Protein AF-A0A0G1VGK4-F1 (afdb_monomer_lite)

Secondary structure (DSSP, 8-state):
--PPPPPP------PPPP--TTB-TTBTTEEEEEEE--SSGGG-EEEEEE-TT-SS-EE-TT-EEEETTT--EEE---BBSS--TT--SS-B--EE-TT-EEEEESS--TTSS-EEEETTGGGGGTT---SSPPP--PPPGGGSPPPPTT----HHHHHHHHHSPTT-PPPSS--GGGTT-HHHHHHHHHHSSHHHHHHHHTTSTT-EEEEEEEE---SS--S-SSS-EEEEE-TTS-EEEEEE-

pLDDT: mean 90.93, std 13.52, range [37.38, 98.88]

Sequence (245 aa):
MQGLPRGYIISETILPQPLDPNISFLRGRLQIVSVRKNTRPSQEYVVLQASPKNKYDVAITGLTLKSKVTFLGEEIPKAWKLPFPANEGSGEIVTLRPGEKAYIISGHSPNGQSFQLNKCTGYFEQGMNFVPSLPLRCPRPVDDPLPLPPNTLSDACYDYLKTLGRCKVPPSSVPTKLRADGSCQAHIFSKISYNQCVTYYKNDRGFFQGEWRIYLGRNTRLWKDKREIIELLDENGRTIDRKSF

Structure (mmCIF, N/CA/C/O backbone):
data_AF-A0A0G1VGK4-F1
#
_entry.id   AF-A0A0G1VGK4-F1
#
loop_
_atom_site.group_PDB
_atom_site.id
_atom_site.type_symbol
_atom_site.label_atom_id
_atom_site.label_alt_id
_atom_site.label_comp_id
_atom_site.label_asym_id
_atom_site.label_entity_id
_atom_site.label_seq_id
_atom_site.pdbx_PDB_ins_code
_atom_site.Cartn_x
_atom_site.Cartn_y
_atom_site.Cartn_z
_atom_site.occupancy
_atom_site.B_iso_or_equiv
_atom_site.auth_seq_id
_atom_site.auth_comp_id
_atom_site.auth_asym_id
_atom_site.auth_atom_id
_atom_site.pdbx_PDB_model_num
ATOM 1 N N . MET A 1 1 ? -67.286 -39.279 28.952 1.00 43.16 1 MET A N 1
ATOM 2 C CA . MET A 1 1 ? -66.153 -39.038 28.035 1.00 43.16 1 MET A CA 1
ATOM 3 C C . MET A 1 1 ? -66.417 -37.744 27.291 1.00 43.16 1 MET A C 1
ATOM 5 O O . MET A 1 1 ? -67.319 -37.739 26.473 1.00 43.16 1 MET A O 1
ATOM 9 N N . GLN A 1 2 ? -65.698 -36.669 27.606 1.00 37.38 2 GLN A N 1
ATOM 10 C CA . GLN A 1 2 ? -65.491 -35.511 26.725 1.00 37.38 2 GLN A CA 1
ATOM 11 C C . GLN A 1 2 ? -64.382 -34.671 27.369 1.00 37.38 2 GLN A C 1
ATOM 13 O O . GLN A 1 2 ? -64.575 -34.054 28.412 1.00 37.38 2 GLN A O 1
ATOM 18 N N . GLY A 1 3 ? -63.173 -34.798 26.821 1.00 38.88 3 GLY A N 1
ATOM 19 C CA . GLY A 1 3 ? -61.986 -34.085 27.280 1.00 38.88 3 GLY A CA 1
ATOM 20 C C . GLY A 1 3 ? -61.940 -32.681 26.687 1.00 38.88 3 GLY A C 1
ATOM 21 O O . GLY A 1 3 ? -62.194 -32.500 25.499 1.00 38.88 3 GLY A O 1
ATOM 22 N N . LEU A 1 4 ? -61.614 -31.700 27.527 1.00 39.19 4 LEU A N 1
ATOM 23 C CA . LEU A 1 4 ? -61.332 -30.322 27.129 1.00 39.19 4 LEU A CA 1
ATOM 24 C C . LEU A 1 4 ? -60.082 -30.265 26.229 1.00 39.19 4 LEU A C 1
ATOM 26 O O . LEU A 1 4 ? -59.091 -30.941 26.531 1.00 39.19 4 LEU A O 1
ATOM 30 N N . PRO A 1 5 ? -60.076 -29.457 25.153 1.00 45.12 5 PRO A N 1
ATOM 31 C CA . PRO A 1 5 ? -58.902 -29.312 24.309 1.00 45.12 5 PRO A CA 1
ATOM 32 C C . PRO A 1 5 ? -57.810 -28.524 25.042 1.00 45.12 5 PRO A C 1
ATOM 34 O O . PRO A 1 5 ? -58.043 -27.446 25.589 1.00 45.12 5 PRO A O 1
ATOM 37 N N . ARG A 1 6 ? -56.598 -29.090 25.045 1.00 46.50 6 ARG A N 1
ATOM 38 C CA . ARG A 1 6 ? -55.373 -28.442 25.524 1.00 46.50 6 ARG A CA 1
ATOM 39 C C . ARG A 1 6 ? -55.118 -27.176 24.708 1.00 46.50 6 ARG A C 1
ATOM 41 O O . ARG A 1 6 ? -55.043 -27.237 23.483 1.00 46.50 6 ARG A O 1
ATOM 48 N N . GLY A 1 7 ? -54.974 -26.053 25.407 1.00 42.22 7 GLY A N 1
ATOM 49 C CA . GLY A 1 7 ? -54.582 -24.780 24.818 1.00 42.22 7 GLY A CA 1
ATOM 50 C C . GLY A 1 7 ? -53.255 -24.896 24.069 1.00 42.22 7 GLY A C 1
ATOM 51 O O . GLY A 1 7 ? -52.313 -25.536 24.535 1.00 42.22 7 GLY A O 1
ATOM 52 N N . TYR A 1 8 ? -53.205 -24.275 22.895 1.00 41.94 8 TYR A N 1
ATOM 53 C CA . TYR A 1 8 ? -51.980 -24.058 22.137 1.00 41.94 8 TYR A CA 1
ATOM 54 C C . TYR A 1 8 ? -51.134 -22.995 22.845 1.00 41.94 8 TYR A C 1
ATOM 56 O O . TYR A 1 8 ? -51.597 -21.876 23.062 1.00 41.94 8 TYR A O 1
ATOM 64 N N . ILE A 1 9 ? -49.885 -23.330 23.172 1.00 47.09 9 ILE A N 1
ATOM 65 C CA . ILE A 1 9 ? -48.870 -22.330 23.510 1.00 47.09 9 ILE A CA 1
ATOM 66 C C . ILE A 1 9 ? -48.479 -21.648 22.196 1.00 47.09 9 ILE A C 1
ATOM 68 O O . ILE A 1 9 ? -47.896 -22.270 21.308 1.00 47.09 9 ILE A O 1
ATOM 72 N N . ILE A 1 10 ? -48.856 -20.380 22.056 1.00 47.41 10 ILE A N 1
ATOM 73 C CA . ILE A 1 10 ? -48.410 -19.512 20.966 1.00 47.41 10 ILE A CA 1
ATOM 74 C C . ILE A 1 10 ? -46.933 -19.191 21.202 1.00 47.41 10 ILE A C 1
ATOM 76 O O . ILE A 1 10 ? -46.552 -18.779 22.294 1.00 47.41 10 ILE A O 1
ATOM 80 N N . SER A 1 11 ? -46.127 -19.438 20.169 1.00 48.66 11 SER A N 1
ATOM 81 C CA . SER A 1 11 ? -44.683 -19.208 20.095 1.00 48.66 11 SER A CA 1
ATOM 82 C C . SER A 1 11 ? -44.247 -17.948 20.841 1.00 48.66 11 SER A C 1
ATOM 84 O O . SER A 1 11 ? -44.709 -16.850 20.524 1.00 48.66 11 SER A O 1
ATOM 86 N N . GLU A 1 12 ? -43.288 -18.091 21.760 1.00 47.28 12 GLU A N 1
ATOM 87 C CA . GLU A 1 12 ? -42.485 -16.960 22.215 1.00 47.28 12 GLU A CA 1
ATOM 88 C C . GLU A 1 12 ? -41.864 -16.321 20.974 1.00 47.28 12 GLU A C 1
ATOM 90 O O . GLU A 1 12 ? -41.042 -16.908 20.267 1.00 47.28 12 GLU A O 1
ATOM 95 N N . THR A 1 13 ? -42.340 -15.126 20.644 1.00 45.28 13 THR A N 1
ATOM 96 C CA . THR A 1 13 ? -41.689 -14.288 19.652 1.00 45.28 13 THR A CA 1
ATOM 97 C C . THR A 1 13 ? -40.386 -13.864 20.305 1.00 45.28 13 THR A C 1
ATOM 99 O O . THR A 1 13 ? -40.401 -13.061 21.236 1.00 45.28 13 THR A O 1
ATOM 102 N N . ILE A 1 14 ? -39.265 -14.442 19.871 1.00 46.75 14 ILE A N 1
ATOM 103 C CA . ILE A 1 14 ? -37.941 -13.946 20.238 1.00 46.75 14 ILE A CA 1
ATOM 104 C C . ILE A 1 14 ? -37.877 -12.526 19.676 1.00 46.75 14 ILE A C 1
ATOM 106 O O . ILE A 1 14 ? -37.618 -12.329 18.488 1.00 46.75 14 ILE A O 1
ATOM 110 N N . LEU A 1 15 ? -38.192 -11.536 20.512 1.00 39.84 15 LEU A N 1
ATOM 111 C CA . LEU A 1 15 ? -37.959 -10.139 20.191 1.00 39.84 15 LEU A CA 1
ATOM 112 C C . LEU A 1 15 ? -36.467 -10.029 19.853 1.00 39.84 15 LEU A C 1
ATOM 114 O O . LEU A 1 15 ? -35.641 -10.462 20.667 1.00 39.84 15 LEU A O 1
ATOM 118 N N . PRO A 1 16 ? -36.091 -9.522 18.665 1.00 55.03 16 PRO A N 1
ATOM 119 C CA . PRO A 1 16 ? -34.689 -9.291 18.373 1.00 55.03 16 PRO A CA 1
ATOM 120 C C . PRO A 1 16 ? -34.136 -8.406 19.489 1.00 55.03 16 PRO A C 1
ATOM 122 O O . PRO A 1 16 ? -34.727 -7.372 19.810 1.00 55.03 16 PRO A O 1
ATOM 125 N N . GLN A 1 17 ? -33.050 -8.855 20.126 1.00 56.78 17 GLN A N 1
ATOM 126 C CA . GLN A 1 17 ? -32.384 -8.072 21.163 1.00 56.78 17 GLN A CA 1
ATOM 127 C C . GLN A 1 17 ? -32.172 -6.642 20.645 1.00 56.78 17 GLN A C 1
ATOM 129 O O . GLN A 1 17 ? -31.806 -6.487 19.472 1.00 56.78 17 GLN A O 1
ATOM 134 N N . PRO A 1 18 ? -32.395 -5.606 21.474 1.00 58.84 18 PRO A N 1
ATOM 135 C CA . PRO A 1 18 ? -32.126 -4.236 21.071 1.00 58.84 18 PRO A CA 1
ATOM 136 C C . PRO A 1 18 ? -30.699 -4.147 20.532 1.00 58.84 18 PRO A C 1
ATOM 138 O O . PRO A 1 18 ? -29.759 -4.598 21.189 1.00 58.84 18 PRO A O 1
ATOM 141 N N . LEU A 1 19 ? -30.540 -3.605 19.323 1.00 71.25 19 LEU A N 1
ATOM 142 C CA . LEU A 1 19 ? -29.224 -3.281 18.781 1.00 71.25 19 LEU A CA 1
ATOM 143 C C . LEU A 1 19 ? -28.530 -2.357 19.787 1.00 71.25 19 LEU A C 1
ATOM 145 O O . LEU A 1 19 ? -28.999 -1.244 20.015 1.00 71.25 19 LEU A O 1
ATOM 149 N N . ASP A 1 20 ? -27.451 -2.833 20.412 1.00 85.25 20 ASP A N 1
ATOM 150 C CA . ASP A 1 20 ? -26.633 -2.019 21.312 1.00 85.25 20 ASP A CA 1
ATOM 151 C C . ASP A 1 20 ? -26.177 -0.769 20.540 1.00 85.25 20 ASP A C 1
ATOM 153 O O . ASP A 1 20 ? -25.461 -0.906 19.540 1.00 85.25 20 ASP A O 1
ATOM 157 N N . PRO A 1 21 ? -26.583 0.443 20.961 1.00 87.31 21 PRO A N 1
ATOM 158 C CA . PRO A 1 21 ? -26.293 1.667 20.222 1.00 87.31 21 PRO A CA 1
ATOM 159 C C . PRO A 1 21 ? -24.792 1.964 20.144 1.00 87.31 21 PRO A C 1
ATOM 161 O O . PRO A 1 21 ? -24.371 2.734 19.284 1.00 87.31 21 PRO A O 1
ATOM 164 N N . ASN A 1 22 ? -23.976 1.333 20.995 1.00 92.00 22 ASN A N 1
ATOM 165 C CA . ASN A 1 22 ? -22.523 1.471 20.993 1.00 92.00 22 ASN A CA 1
ATOM 166 C C . ASN A 1 22 ? -21.830 0.494 20.034 1.00 92.00 22 ASN A C 1
ATOM 168 O O . ASN A 1 22 ? -20.609 0.550 19.884 1.00 92.00 22 ASN A O 1
ATOM 172 N N . ILE A 1 23 ? -22.572 -0.409 19.387 1.00 94.12 23 ILE A N 1
ATOM 173 C CA . ILE A 1 23 ? -22.035 -1.388 18.443 1.00 94.12 23 ILE A CA 1
ATOM 174 C C . ILE A 1 23 ? -22.305 -0.928 17.010 1.00 94.12 23 ILE A C 1
ATOM 176 O O . ILE A 1 23 ? -23.433 -0.643 16.614 1.00 94.12 23 ILE A O 1
ATOM 180 N N . SER A 1 24 ? -21.252 -0.900 16.198 1.00 96.69 24 SER A N 1
ATOM 181 C CA . SER A 1 24 ? -21.366 -0.577 14.780 1.00 96.69 24 SER A CA 1
ATOM 182 C C . SER A 1 24 ? -21.977 -1.733 13.981 1.00 96.69 24 SER A C 1
ATOM 184 O O . SER A 1 24 ? -21.696 -2.908 14.231 1.00 96.69 24 SER A O 1
ATOM 186 N N . PHE A 1 25 ? -22.720 -1.407 12.920 1.00 94.25 25 PHE A N 1
ATOM 187 C CA . PHE A 1 25 ? -23.218 -2.380 11.938 1.00 94.25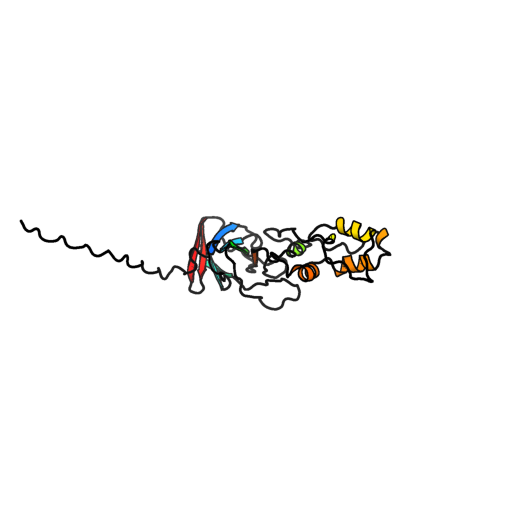 25 PHE A CA 1
ATOM 188 C C . PHE A 1 25 ? -22.092 -3.114 11.181 1.00 94.25 25 PHE A C 1
ATOM 190 O O . PHE A 1 25 ? -22.329 -4.151 10.554 1.00 94.25 25 PHE A O 1
ATOM 197 N N . LEU A 1 26 ? -20.866 -2.576 11.222 1.00 96.81 26 LEU A N 1
ATOM 198 C CA . LEU A 1 26 ? -19.670 -3.195 10.650 1.00 96.81 26 LEU A CA 1
ATOM 199 C C . LEU A 1 26 ? -19.092 -4.311 11.529 1.00 96.81 26 LEU A C 1
ATOM 201 O O . LEU A 1 26 ? -18.196 -5.035 11.081 1.00 96.81 26 LEU A O 1
ATOM 205 N N . ARG A 1 27 ? -19.595 -4.500 12.755 1.00 96.88 27 ARG A N 1
ATOM 206 C CA . ARG A 1 27 ? -19.140 -5.579 13.632 1.00 96.88 27 ARG A CA 1
ATOM 207 C C . ARG A 1 27 ? -19.299 -6.939 12.952 1.00 96.88 27 ARG A C 1
ATOM 209 O O . ARG A 1 27 ? -20.339 -7.264 12.385 1.00 96.88 27 ARG A O 1
ATOM 216 N N . GLY A 1 28 ? -18.229 -7.734 12.978 1.00 95.81 28 GLY A N 1
ATOM 217 C CA . GLY A 1 28 ? -18.160 -9.035 12.300 1.00 95.81 28 GLY A CA 1
ATOM 218 C C . GLY A 1 28 ? -17.949 -8.968 10.780 1.00 95.81 28 GLY A C 1
ATOM 219 O O . GLY A 1 28 ? -17.644 -9.995 10.174 1.00 95.81 28 GLY A O 1
ATOM 220 N N . ARG A 1 29 ? -18.051 -7.780 10.166 1.00 98.00 29 ARG A N 1
ATOM 221 C CA . ARG A 1 29 ? -17.736 -7.538 8.746 1.00 98.00 29 ARG A CA 1
ATOM 222 C C . ARG A 1 29 ? -16.313 -7.036 8.543 1.00 98.00 29 ARG A C 1
ATOM 224 O O . ARG A 1 29 ? -15.735 -7.282 7.488 1.00 98.00 29 ARG A O 1
ATOM 231 N N . LEU A 1 30 ? -15.753 -6.362 9.540 1.00 98.56 30 LEU A N 1
ATOM 232 C CA . LEU A 1 30 ? -14.389 -5.846 9.558 1.00 98.56 30 LEU A CA 1
ATOM 233 C C . LEU A 1 30 ? -13.765 -6.148 10.920 1.00 98.56 30 LEU A C 1
ATOM 235 O O . LEU A 1 30 ? -14.444 -6.039 11.940 1.00 98.56 30 LEU A O 1
ATOM 239 N N . GLN A 1 31 ? -12.506 -6.580 10.931 1.00 98.38 31 GLN A N 1
ATOM 240 C CA . GLN A 1 31 ? -11.838 -7.054 12.145 1.00 98.38 31 GLN A CA 1
ATOM 241 C C . GLN A 1 31 ? -10.372 -6.636 12.192 1.00 98.38 31 GLN A C 1
ATOM 243 O O . GLN A 1 31 ? -9.708 -6.554 11.155 1.00 98.38 31 GLN A O 1
ATOM 248 N N . ILE A 1 32 ? -9.852 -6.457 13.406 1.00 98.69 32 ILE A N 1
ATOM 249 C CA . ILE A 1 32 ? -8.422 -6.352 13.687 1.00 98.69 32 ILE A CA 1
ATOM 250 C C . ILE A 1 32 ? -7.847 -7.770 13.784 1.00 98.69 32 ILE A C 1
ATOM 252 O O . ILE A 1 32 ? -7.998 -8.467 14.791 1.00 98.69 32 ILE A O 1
ATOM 256 N N . VAL A 1 33 ? -7.139 -8.202 12.741 1.00 98.31 33 VAL A N 1
ATOM 257 C CA . VAL A 1 33 ? -6.607 -9.574 12.667 1.00 98.31 33 VAL A CA 1
ATOM 258 C C . VAL A 1 33 ? -5.183 -9.700 13.194 1.00 98.31 33 VAL A C 1
ATOM 260 O O . VAL A 1 33 ? -4.785 -10.774 13.639 1.00 98.31 33 VAL A O 1
ATOM 263 N N . SER A 1 34 ? -4.408 -8.615 13.184 1.00 97.81 34 SER A N 1
ATOM 264 C CA . SER A 1 34 ? -3.038 -8.608 13.701 1.00 97.81 34 SER A CA 1
ATOM 265 C C . SER A 1 34 ? -2.630 -7.223 14.184 1.00 97.81 34 SER A C 1
ATOM 267 O O . SER A 1 34 ? -3.081 -6.213 13.650 1.00 97.81 34 SER A O 1
ATOM 269 N N . VAL A 1 35 ? -1.728 -7.186 15.164 1.00 97.88 35 VAL A N 1
ATOM 270 C CA . VAL A 1 35 ? -1.098 -5.961 15.662 1.00 97.88 35 VAL A CA 1
ATOM 271 C C . VAL A 1 35 ? 0.405 -6.194 15.734 1.00 97.88 35 VAL A C 1
ATOM 273 O O . VAL A 1 35 ? 0.864 -7.126 16.395 1.00 97.88 35 VAL A O 1
ATOM 276 N N . ARG A 1 36 ? 1.182 -5.335 15.072 1.00 97.31 36 ARG A N 1
ATOM 277 C CA . ARG A 1 36 ? 2.634 -5.266 15.223 1.00 97.31 36 ARG A CA 1
ATOM 278 C C . ARG A 1 36 ? 2.995 -4.002 15.979 1.00 97.31 36 ARG A C 1
ATOM 280 O O . ARG A 1 36 ? 2.710 -2.895 15.538 1.00 97.31 36 ARG A O 1
ATOM 287 N N . LYS A 1 37 ? 3.688 -4.194 17.094 1.00 94.69 37 LYS A N 1
ATOM 288 C CA . LYS A 1 37 ? 4.156 -3.126 17.976 1.00 94.69 37 LYS A CA 1
ATOM 289 C C . LYS A 1 37 ? 5.593 -2.782 17.628 1.00 94.69 37 LYS A C 1
ATOM 291 O O . LYS A 1 37 ? 6.395 -3.681 17.349 1.00 94.69 37 LYS A O 1
ATOM 296 N N . ASN A 1 38 ? 5.925 -1.500 17.653 1.00 96.31 38 ASN A N 1
ATOM 297 C CA . ASN A 1 38 ? 7.298 -1.051 17.505 1.00 96.31 38 ASN A CA 1
ATOM 298 C C . ASN A 1 38 ? 7.475 0.345 18.102 1.00 96.31 38 ASN A C 1
ATOM 300 O O . ASN A 1 38 ? 6.547 1.146 18.114 1.00 96.31 38 ASN A O 1
ATOM 304 N N . THR A 1 39 ? 8.687 0.654 18.554 1.00 94.75 39 THR A N 1
ATOM 305 C CA . THR A 1 39 ? 9.031 2.014 18.984 1.00 94.75 39 THR A CA 1
ATOM 306 C C . THR A 1 39 ? 9.124 2.976 17.801 1.00 94.75 39 THR A C 1
ATOM 308 O O . THR A 1 39 ? 8.868 4.165 17.968 1.00 94.75 39 THR A O 1
ATOM 311 N N . ARG A 1 40 ? 9.447 2.473 16.600 1.00 96.75 40 ARG A N 1
ATOM 312 C CA . ARG A 1 40 ? 9.429 3.243 15.352 1.00 96.75 40 ARG A CA 1
ATOM 313 C C . ARG A 1 40 ? 8.019 3.234 14.747 1.00 96.75 40 ARG A C 1
ATOM 315 O O . ARG A 1 40 ? 7.562 2.157 14.358 1.00 96.75 40 ARG A O 1
ATOM 322 N N . PRO A 1 41 ? 7.358 4.394 14.572 1.00 96.69 41 PRO A N 1
ATOM 323 C CA . PRO A 1 41 ? 5.988 4.460 14.049 1.00 96.69 41 PRO A CA 1
ATOM 324 C C . PRO A 1 41 ? 5.839 3.834 12.659 1.00 96.69 41 PRO A C 1
ATOM 326 O O . PRO A 1 41 ? 4.844 3.180 12.374 1.00 96.69 41 PRO A O 1
ATOM 329 N N . SER A 1 42 ? 6.851 3.960 11.796 1.00 96.44 42 SER A N 1
ATOM 330 C CA . SER A 1 42 ? 6.859 3.352 10.456 1.00 96.44 42 SER A CA 1
ATOM 331 C C . SER A 1 42 ? 6.958 1.820 10.462 1.00 96.44 42 SER A C 1
ATOM 333 O O . SER A 1 42 ? 6.848 1.195 9.412 1.00 96.44 42 SER A O 1
ATOM 335 N N . GLN A 1 43 ? 7.171 1.199 11.626 1.00 97.56 43 GLN A N 1
ATOM 336 C CA . GLN A 1 43 ? 7.219 -0.257 11.808 1.00 97.56 43 GLN A CA 1
ATOM 337 C C . GLN A 1 43 ? 6.109 -0.787 12.723 1.00 97.56 43 GLN A C 1
ATOM 339 O O . GLN A 1 43 ? 6.016 -1.999 12.938 1.00 97.56 43 GLN A O 1
ATOM 344 N N . GLU A 1 44 ? 5.293 0.110 13.271 1.00 97.81 44 GLU A N 1
ATOM 345 C CA . GLU A 1 44 ? 4.100 -0.199 14.042 1.00 97.81 44 GLU A CA 1
ATOM 346 C C . GLU A 1 44 ? 2.895 -0.197 13.104 1.00 97.81 44 GLU A C 1
ATOM 348 O O . GLU A 1 44 ? 2.702 0.745 12.334 1.00 97.81 44 GLU A O 1
ATOM 353 N N . TYR A 1 45 ? 2.087 -1.254 13.150 1.00 98.31 45 TYR A N 1
ATOM 354 C CA . TYR A 1 45 ? 0.885 -1.319 12.333 1.00 98.31 45 TYR A CA 1
ATOM 355 C C . TYR A 1 45 ? -0.186 -2.233 12.915 1.00 98.31 45 TYR A C 1
ATOM 357 O O . TYR A 1 45 ? 0.090 -3.181 13.656 1.00 98.31 45 TYR A O 1
ATOM 365 N N . VAL A 1 46 ? -1.419 -1.985 12.495 1.00 98.50 46 VAL A N 1
ATOM 366 C CA . VAL A 1 46 ? -2.568 -2.869 12.686 1.00 98.50 46 VAL A CA 1
ATOM 367 C C . VAL A 1 46 ? -2.978 -3.419 11.326 1.00 98.50 46 VAL A C 1
ATOM 369 O O . VAL A 1 46 ? -2.939 -2.706 10.327 1.00 98.50 46 VAL A O 1
ATOM 372 N N . VAL A 1 47 ? -3.358 -4.692 11.270 1.00 98.81 47 VAL A N 1
ATOM 373 C CA . VAL A 1 47 ? -3.927 -5.292 10.062 1.00 98.81 47 VAL A CA 1
ATOM 374 C C . VAL A 1 47 ? -5.427 -5.403 10.244 1.00 98.81 47 VAL A C 1
ATOM 376 O O . VAL A 1 47 ? -5.896 -6.133 11.121 1.00 98.81 47 VAL A O 1
ATOM 379 N N . LEU A 1 48 ? -6.162 -4.692 9.398 1.00 98.88 48 LEU A N 1
ATOM 380 C CA . LEU A 1 48 ? -7.599 -4.845 9.248 1.00 98.88 48 LEU A CA 1
ATOM 381 C C . LEU A 1 48 ? -7.889 -5.859 8.150 1.00 98.88 48 LEU A C 1
ATOM 383 O O . LEU A 1 48 ? -7.183 -5.904 7.141 1.00 98.88 48 LEU A O 1
ATOM 387 N N . GLN A 1 49 ? -8.935 -6.657 8.330 1.00 98.81 49 GLN A N 1
ATOM 388 C CA . GLN A 1 49 ? -9.412 -7.576 7.305 1.00 98.81 49 GLN A CA 1
ATOM 389 C C . GLN A 1 49 ? -10.930 -7.513 7.190 1.00 98.81 49 GLN A C 1
ATOM 391 O O . GLN A 1 49 ? -11.644 -7.621 8.190 1.00 98.81 49 GLN A O 1
ATOM 396 N N . ALA A 1 50 ? -11.416 -7.376 5.958 1.00 98.75 50 ALA A N 1
ATOM 397 C CA . ALA A 1 50 ? -12.824 -7.573 5.659 1.00 98.75 50 ALA A CA 1
ATOM 398 C C . ALA A 1 50 ? -13.149 -9.070 5.709 1.00 98.75 50 ALA A C 1
ATOM 400 O O . ALA A 1 50 ? -12.447 -9.894 5.118 1.00 98.75 50 ALA A O 1
ATOM 401 N N . SER A 1 51 ? -14.228 -9.431 6.399 1.00 98.38 51 SER A N 1
ATOM 402 C CA . SER A 1 51 ? -14.673 -10.819 6.502 1.00 98.38 51 SER A CA 1
ATOM 403 C C . SER A 1 51 ? -14.868 -11.424 5.105 1.00 98.38 51 SER A C 1
ATOM 405 O O . SER A 1 51 ? -15.579 -10.840 4.283 1.00 98.38 51 SER A O 1
ATOM 407 N N . PRO A 1 52 ? -14.311 -12.616 4.819 1.00 97.75 52 PRO A N 1
ATOM 408 C CA . PRO A 1 52 ? -14.566 -13.319 3.560 1.00 97.75 52 PRO A CA 1
ATOM 409 C C . PRO A 1 52 ? -16.049 -13.648 3.335 1.00 97.75 52 PRO A C 1
ATOM 411 O O . PRO A 1 52 ? -16.452 -13.928 2.214 1.00 97.75 52 PRO A O 1
ATOM 414 N N . LYS A 1 53 ? -16.865 -13.623 4.400 1.00 97.88 53 LYS A N 1
ATOM 415 C CA . LYS A 1 53 ? -18.315 -13.859 4.344 1.00 97.88 53 LYS A CA 1
ATOM 416 C C . LYS A 1 53 ? -19.113 -12.611 3.952 1.00 97.88 53 LYS A C 1
ATOM 418 O O . LYS A 1 53 ? -20.338 -12.686 3.844 1.00 97.88 53 LYS A O 1
ATOM 423 N N . ASN A 1 54 ? -18.458 -11.461 3.795 1.00 97.94 54 ASN A N 1
ATOM 424 C CA . ASN A 1 54 ? -19.129 -10.247 3.355 1.00 97.94 54 ASN A CA 1
ATOM 425 C C . ASN A 1 54 ? -19.704 -10.441 1.948 1.00 97.94 54 ASN A C 1
ATOM 427 O O . ASN A 1 54 ? -19.066 -11.024 1.077 1.00 97.94 54 ASN A O 1
ATOM 431 N N . LYS A 1 55 ? -20.915 -9.922 1.725 1.00 96.94 55 LYS A N 1
ATOM 432 C CA . LYS A 1 55 ? -21.544 -9.893 0.393 1.00 96.94 55 LYS A CA 1
ATOM 433 C C . LYS A 1 55 ? -21.130 -8.673 -0.427 1.00 96.94 55 LYS A C 1
ATOM 435 O O . LYS A 1 55 ? -21.227 -8.699 -1.646 1.00 96.94 55 LYS A O 1
ATOM 440 N N . TYR A 1 56 ? -20.703 -7.621 0.262 1.00 96.31 56 TYR A N 1
ATOM 441 C CA . TYR A 1 56 ? -20.345 -6.338 -0.314 1.00 96.31 56 TYR A CA 1
ATOM 442 C C . TYR A 1 56 ? -19.044 -5.848 0.295 1.00 96.31 56 TYR A C 1
ATOM 444 O O . TYR A 1 56 ? -18.657 -6.243 1.400 1.00 96.31 56 TYR A O 1
ATOM 452 N N . ASP A 1 57 ? -18.414 -4.960 -0.445 1.00 97.81 57 ASP A N 1
ATOM 453 C CA . ASP A 1 57 ? -17.215 -4.263 -0.046 1.00 97.81 57 ASP A CA 1
ATOM 454 C C . ASP A 1 57 ? -17.444 -3.401 1.213 1.00 97.81 57 ASP A C 1
ATOM 456 O O . ASP A 1 57 ? -18.550 -2.920 1.473 1.00 97.81 57 ASP A O 1
ATOM 460 N N . VAL A 1 58 ? -16.389 -3.209 2.009 1.00 98.25 58 VAL A N 1
ATOM 461 C CA . VAL A 1 58 ? -16.416 -2.412 3.244 1.00 98.25 58 VAL A CA 1
ATOM 462 C C . VAL A 1 58 ? -15.499 -1.206 3.096 1.00 98.25 58 VAL A C 1
ATOM 464 O O . VAL A 1 58 ? -14.284 -1.364 2.975 1.00 98.25 58 VAL A O 1
ATOM 467 N N . ALA A 1 59 ? -16.073 -0.005 3.124 1.00 98.31 59 ALA A N 1
ATOM 468 C CA . ALA A 1 59 ? -15.302 1.230 3.204 1.00 98.31 59 ALA A CA 1
ATOM 469 C C . ALA A 1 59 ? -14.634 1.347 4.582 1.00 98.31 59 ALA A C 1
ATOM 471 O O . ALA A 1 59 ? -15.255 1.040 5.601 1.00 98.31 59 ALA A O 1
ATOM 472 N N . ILE A 1 60 ? -13.368 1.767 4.600 1.00 98.69 60 ILE A N 1
ATOM 473 C CA . ILE A 1 60 ? -12.590 1.918 5.838 1.00 98.69 60 ILE A CA 1
ATOM 474 C C . ILE A 1 60 ? -12.032 3.324 6.058 1.00 98.69 60 ILE A C 1
ATOM 476 O O . ILE A 1 60 ? -11.581 3.613 7.160 1.00 98.69 60 ILE A O 1
ATOM 480 N N . THR A 1 61 ? -12.038 4.192 5.044 1.00 98.62 61 THR A N 1
ATOM 481 C CA . THR A 1 61 ? -11.685 5.609 5.227 1.00 98.62 61 THR A CA 1
ATOM 482 C C . THR A 1 61 ? -12.649 6.266 6.216 1.00 98.62 61 THR A C 1
ATOM 484 O O . THR A 1 61 ? -13.839 5.977 6.173 1.00 98.62 61 THR A O 1
ATOM 487 N N . GLY A 1 62 ? -12.134 7.130 7.092 1.00 98.25 62 GLY A N 1
ATOM 488 C CA . GLY A 1 62 ? -12.913 7.813 8.134 1.00 98.25 62 GLY A CA 1
ATOM 489 C C . GLY A 1 62 ? -13.141 6.982 9.401 1.00 98.25 62 GLY A C 1
ATOM 490 O O . GLY A 1 62 ? -13.409 7.542 10.459 1.00 98.25 62 GLY A O 1
ATOM 491 N N . LEU A 1 63 ? -12.957 5.656 9.351 1.00 98.69 63 LEU A N 1
ATOM 492 C CA . LEU A 1 63 ? -12.956 4.839 10.568 1.00 98.69 63 LEU A CA 1
ATOM 493 C C . LEU A 1 63 ? -11.764 5.218 11.450 1.00 98.69 63 LEU A C 1
ATOM 495 O O . LEU A 1 63 ? -10.682 5.526 10.948 1.00 98.69 63 LEU A O 1
ATOM 499 N N . THR A 1 64 ? -11.932 5.140 12.767 1.00 98.69 64 THR A N 1
ATOM 500 C CA . THR A 1 64 ? -10.889 5.529 13.722 1.00 98.69 64 THR A CA 1
ATOM 501 C C . THR A 1 64 ? -10.241 4.305 14.357 1.00 98.69 64 THR A C 1
ATOM 503 O O . THR A 1 64 ? -10.933 3.422 14.866 1.00 98.69 64 THR A O 1
ATOM 506 N N . LEU A 1 65 ? -8.907 4.277 14.403 1.00 98.25 65 LEU A N 1
ATOM 507 C CA . LEU A 1 65 ? -8.161 3.399 15.305 1.00 98.25 65 LEU A CA 1
ATOM 508 C C . LEU A 1 65 ? -7.737 4.191 16.537 1.00 98.25 65 LEU A C 1
ATOM 510 O O . LEU A 1 65 ? -7.055 5.205 16.409 1.00 98.25 65 LEU A O 1
ATOM 514 N N . LYS A 1 66 ? -8.116 3.726 17.729 1.00 97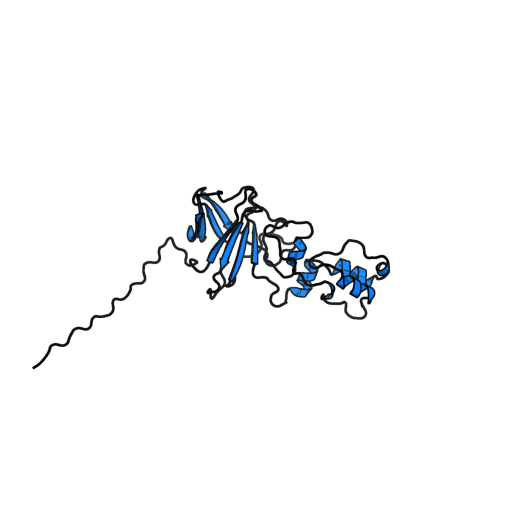.88 66 LYS A N 1
ATOM 515 C CA . LYS A 1 66 ? -7.892 4.445 18.988 1.00 97.88 66 LYS A CA 1
ATOM 516 C C . LYS A 1 66 ? -7.369 3.527 20.086 1.00 97.88 66 LYS A C 1
ATOM 518 O O . LYS A 1 66 ? -7.858 2.418 20.269 1.00 97.88 66 LYS A O 1
ATOM 523 N N . SER A 1 67 ? -6.394 4.000 20.853 1.00 97.38 67 SER A N 1
ATOM 524 C CA . SER A 1 67 ? -5.973 3.374 22.104 1.00 97.38 67 SER A CA 1
ATOM 525 C C . SER A 1 67 ? -6.940 3.777 23.211 1.00 97.38 67 SER A C 1
ATOM 527 O O . SER A 1 67 ? -7.119 4.961 23.495 1.00 97.38 67 SER A O 1
ATOM 529 N N . LYS A 1 68 ? -7.521 2.799 23.905 1.00 95.69 68 LYS A N 1
ATOM 530 C CA . LYS A 1 68 ? -8.315 3.043 25.122 1.00 95.69 68 LYS A CA 1
ATOM 531 C C . LYS A 1 68 ? -7.473 3.496 26.310 1.00 95.69 68 LYS A C 1
ATOM 533 O O . LYS A 1 68 ? -8.031 3.999 27.278 1.00 95.69 68 LYS A O 1
ATOM 538 N N . VAL A 1 69 ? -6.159 3.282 26.258 1.00 95.06 69 VAL A N 1
ATOM 539 C CA . VAL A 1 69 ? -5.249 3.520 27.384 1.00 95.06 69 VAL A CA 1
ATOM 540 C C . VAL A 1 69 ? -4.579 4.882 27.288 1.00 95.06 69 VAL A C 1
ATOM 542 O O . VAL A 1 69 ? -4.472 5.581 28.290 1.00 95.06 69 VAL A O 1
ATOM 545 N N . THR A 1 70 ? -4.103 5.256 26.100 1.00 93.25 70 THR A N 1
ATOM 546 C CA . THR A 1 70 ? -3.460 6.558 25.866 1.00 93.25 70 THR A CA 1
ATOM 547 C C . THR A 1 70 ? -4.424 7.595 25.301 1.00 93.25 70 THR A C 1
ATOM 549 O O . THR A 1 70 ? -4.081 8.771 25.259 1.00 93.25 70 THR A O 1
ATOM 552 N N . PHE A 1 71 ? -5.609 7.166 24.853 1.00 94.38 71 PHE A N 1
ATOM 553 C CA . PHE A 1 71 ? -6.599 7.974 24.133 1.00 94.38 71 PHE A CA 1
ATOM 554 C C . PHE A 1 71 ? -6.124 8.525 22.784 1.00 94.38 71 PHE A C 1
ATOM 556 O O . PHE A 1 71 ? -6.909 9.186 22.103 1.00 94.38 71 PHE A O 1
ATOM 563 N N . LEU A 1 72 ? -4.894 8.207 22.364 1.00 95.88 72 LEU A N 1
ATOM 564 C CA . LEU A 1 72 ? -4.398 8.514 21.030 1.00 95.88 72 LEU A CA 1
ATOM 565 C C . LEU A 1 72 ? -5.187 7.720 19.994 1.00 95.88 72 LEU A C 1
ATOM 567 O O . LEU A 1 72 ? -5.455 6.533 20.180 1.00 95.88 72 LEU A O 1
ATOM 571 N N . GLY A 1 73 ? -5.521 8.362 18.887 1.00 95.44 73 GLY A N 1
ATOM 572 C CA . GLY A 1 73 ? -6.148 7.710 17.755 1.00 95.44 73 GLY A CA 1
ATOM 573 C C . GLY A 1 73 ? -6.013 8.546 16.501 1.00 95.44 73 GLY A C 1
ATOM 574 O O . GLY A 1 73 ? -5.642 9.715 16.574 1.00 95.44 73 GLY A O 1
ATOM 575 N N . GLU A 1 74 ? -6.289 7.916 15.372 1.00 97.62 74 GLU A N 1
ATOM 576 C CA . GLU A 1 74 ? -6.291 8.552 14.060 1.00 97.62 74 GLU A CA 1
ATOM 577 C C . GLU A 1 74 ? -7.404 7.976 13.204 1.00 97.62 74 GLU A C 1
ATOM 579 O O . GLU A 1 74 ? -7.742 6.788 13.301 1.00 97.62 74 GLU A O 1
ATOM 584 N N . GLU A 1 75 ? -7.931 8.826 12.333 1.00 98.12 75 GLU A N 1
ATOM 585 C CA . GLU A 1 75 ? -8.808 8.406 11.254 1.00 98.12 75 GLU A CA 1
ATOM 586 C C . GLU A 1 75 ? -7.995 7.787 10.119 1.00 98.12 75 GLU A C 1
ATOM 588 O O . GLU A 1 75 ? -6.893 8.225 9.783 1.00 98.12 75 GLU A O 1
ATOM 593 N N . ILE A 1 76 ? -8.551 6.750 9.504 1.00 98.56 76 ILE A N 1
ATOM 594 C CA . ILE A 1 76 ? -7.955 6.118 8.334 1.00 98.56 76 ILE A CA 1
ATOM 595 C C . ILE A 1 76 ? -8.122 7.071 7.139 1.00 98.56 76 ILE A C 1
ATOM 597 O O . ILE A 1 76 ? -9.259 7.359 6.748 1.00 98.56 76 ILE A O 1
ATOM 601 N N . PRO A 1 77 ? -7.025 7.545 6.519 1.00 97.75 77 PRO A N 1
ATOM 602 C CA . PRO A 1 77 ? -7.105 8.500 5.424 1.00 97.75 77 PRO A CA 1
ATOM 603 C C . PRO A 1 77 ? -7.579 7.849 4.115 1.00 97.75 77 PRO A C 1
ATOM 605 O O . PRO A 1 77 ? -7.755 6.631 3.994 1.00 97.75 77 PRO A O 1
ATOM 608 N N . LYS A 1 78 ? -7.775 8.693 3.101 1.00 97.75 78 LYS A N 1
ATOM 609 C CA . LYS A 1 78 ? -7.892 8.273 1.699 1.00 97.75 78 LYS A CA 1
ATOM 610 C C . LYS A 1 78 ? -6.549 7.748 1.168 1.00 97.75 78 LYS A C 1
ATOM 612 O O . LYS A 1 78 ? -5.497 7.970 1.773 1.00 97.75 78 LYS A O 1
ATOM 617 N N . ALA A 1 79 ? -6.586 7.018 0.054 1.00 97.38 79 ALA A N 1
ATOM 618 C CA . ALA A 1 79 ? -5.388 6.443 -0.557 1.00 97.38 79 ALA A CA 1
ATOM 619 C C . ALA A 1 79 ? -5.520 6.232 -2.070 1.00 97.38 79 ALA A C 1
ATOM 621 O O . ALA A 1 79 ? -6.609 6.268 -2.642 1.00 97.38 79 ALA A O 1
ATOM 622 N N . TRP A 1 80 ? -4.393 5.966 -2.728 1.00 97.19 80 TRP A N 1
ATOM 623 C CA . TR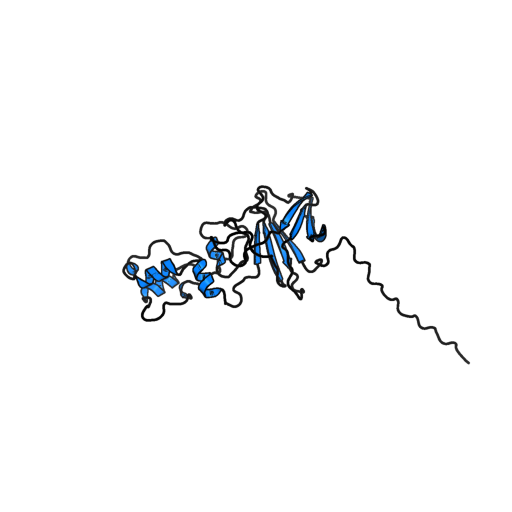P A 1 80 ? -4.322 5.792 -4.177 1.00 97.19 80 TRP A CA 1
ATOM 624 C C . TRP A 1 80 ? -4.411 4.320 -4.586 1.00 97.19 80 TRP A C 1
ATOM 626 O O . TRP A 1 80 ? -3.582 3.505 -4.184 1.00 97.19 80 TRP A O 1
ATOM 636 N N . LYS A 1 81 ? -5.353 3.963 -5.465 1.00 95.31 81 LYS A N 1
ATOM 637 C CA . LYS A 1 81 ? -5.341 2.627 -6.098 1.00 95.31 81 LYS A CA 1
ATOM 638 C C . LYS A 1 81 ? -4.087 2.425 -6.949 1.00 95.31 81 LYS A C 1
ATOM 640 O O . LYS A 1 81 ? -3.484 1.356 -6.942 1.00 95.31 81 LYS A O 1
ATOM 645 N N . LEU A 1 82 ? -3.689 3.471 -7.670 1.00 94.19 82 LEU A N 1
ATOM 646 C CA . LEU A 1 82 ? -2.484 3.507 -8.489 1.00 94.19 82 LEU A CA 1
ATOM 647 C C . LEU A 1 82 ? -1.553 4.610 -7.974 1.00 94.19 82 LEU A C 1
ATOM 649 O O . LEU A 1 82 ? -1.777 5.780 -8.280 1.00 94.19 82 LEU A O 1
ATOM 653 N N . PRO A 1 83 ? -0.530 4.269 -7.176 1.00 90.75 83 PRO A N 1
ATOM 654 C CA . PRO A 1 83 ? 0.455 5.243 -6.719 1.00 90.75 83 PRO A CA 1
ATOM 655 C C . PRO A 1 83 ? 1.367 5.661 -7.873 1.00 90.75 83 PRO A C 1
ATOM 657 O O . PRO A 1 83 ? 2.153 4.850 -8.355 1.00 90.75 83 PRO A O 1
ATOM 660 N N . PHE A 1 84 ? 1.274 6.915 -8.307 1.00 88.69 84 PHE A N 1
ATOM 661 C CA . PHE A 1 84 ? 2.224 7.543 -9.219 1.00 88.69 84 PHE A CA 1
ATOM 662 C C . PHE A 1 84 ? 2.886 8.740 -8.525 1.00 88.69 84 PHE A C 1
ATOM 664 O O . PHE A 1 84 ? 2.233 9.415 -7.723 1.00 88.69 84 PHE A O 1
ATOM 671 N N . PRO A 1 85 ? 4.153 9.062 -8.855 1.00 77.62 85 PRO A N 1
ATOM 672 C CA . PRO A 1 85 ? 4.822 10.244 -8.306 1.00 77.62 85 PRO A CA 1
ATOM 673 C C . PRO A 1 85 ? 4.062 11.555 -8.552 1.00 77.62 85 PRO A C 1
ATOM 675 O O . PRO A 1 85 ? 4.125 12.453 -7.726 1.00 77.62 85 PRO A O 1
ATOM 678 N N . ALA A 1 86 ? 3.326 11.646 -9.664 1.00 79.31 86 ALA A N 1
ATOM 679 C CA . ALA A 1 86 ? 2.557 12.827 -10.059 1.00 79.31 86 ALA A CA 1
ATOM 680 C C . ALA A 1 86 ? 1.142 12.890 -9.451 1.00 79.31 86 ALA A C 1
ATOM 682 O O . ALA A 1 86 ? 0.349 13.737 -9.848 1.00 79.31 86 ALA A O 1
ATOM 683 N N . ASN A 1 87 ? 0.783 11.979 -8.541 1.00 84.38 87 ASN A N 1
ATOM 684 C CA . ASN A 1 87 ? -0.521 12.043 -7.889 1.00 84.38 87 ASN A CA 1
ATOM 685 C C . ASN A 1 87 ? -0.598 13.279 -6.977 1.00 84.38 87 ASN A C 1
ATOM 687 O O . ASN A 1 87 ? 0.207 13.424 -6.057 1.00 84.38 87 ASN A O 1
ATOM 691 N N . GLU A 1 88 ? -1.608 14.120 -7.194 1.00 78.44 88 GLU A N 1
ATOM 692 C CA . GLU A 1 88 ? -1.901 15.299 -6.376 1.00 78.44 88 GLU A CA 1
ATOM 693 C C . GLU A 1 88 ? -3.146 15.076 -5.503 1.00 78.44 88 GLU A C 1
ATOM 695 O O . GLU A 1 88 ? -4.107 14.426 -5.914 1.00 78.44 88 GLU A O 1
ATOM 700 N N . GLY A 1 89 ? -3.159 15.633 -4.288 1.00 84.50 89 GLY A N 1
ATOM 701 C CA . GLY A 1 89 ? -4.278 15.495 -3.349 1.00 84.50 89 GLY A CA 1
ATOM 702 C C . GLY A 1 89 ? -4.229 14.218 -2.498 1.00 84.50 89 GLY A C 1
ATOM 703 O O . GLY A 1 89 ? -3.165 13.652 -2.255 1.00 84.50 89 GLY A O 1
ATOM 704 N N . SER A 1 90 ? -5.387 13.782 -1.989 1.00 82.31 90 SER A N 1
ATOM 705 C CA . SER A 1 90 ? -5.483 12.735 -0.952 1.00 82.31 90 SER A CA 1
ATOM 706 C C . SER A 1 90 ? -5.901 11.345 -1.454 1.00 82.31 90 SER A C 1
ATOM 708 O O . SER A 1 90 ? -5.934 10.401 -0.667 1.00 82.31 90 SER A O 1
ATOM 710 N N . GLY A 1 91 ? -6.185 11.188 -2.749 1.00 92.31 91 GLY A N 1
ATOM 711 C CA . GLY A 1 91 ? -6.635 9.924 -3.337 1.00 92.31 91 GLY A CA 1
ATOM 712 C C . GLY A 1 91 ? -8.127 9.639 -3.132 1.00 92.31 91 GLY A C 1
ATOM 713 O O . GLY A 1 91 ? -8.949 10.545 -2.989 1.00 92.31 91 GLY A O 1
ATOM 714 N N . GLU A 1 92 ? -8.491 8.357 -3.144 1.0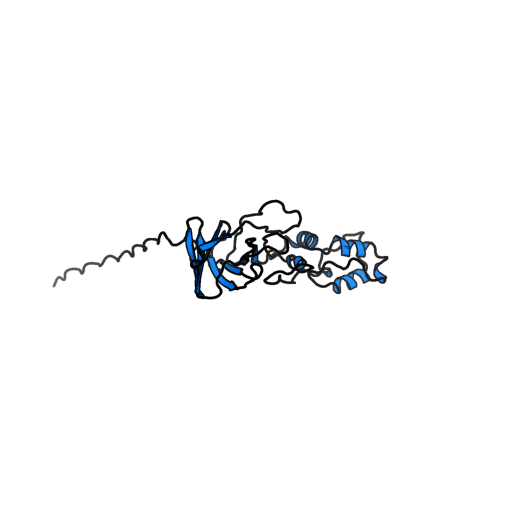0 95.25 92 GLU A N 1
ATOM 715 C CA . GLU A 1 92 ? -9.872 7.864 -3.120 1.00 95.25 92 GLU A CA 1
ATOM 716 C C . GLU A 1 92 ? -10.240 7.231 -1.768 1.00 95.25 92 GLU A C 1
ATOM 718 O O . GLU A 1 92 ? -9.382 6.940 -0.932 1.00 95.25 92 GLU A O 1
ATOM 723 N N . ILE A 1 93 ? -11.538 6.981 -1.562 1.00 97.69 93 ILE A N 1
ATOM 724 C CA . ILE A 1 93 ? -12.034 6.196 -0.424 1.00 97.69 93 ILE A CA 1
ATOM 725 C C . ILE A 1 93 ? -11.459 4.779 -0.493 1.00 97.69 93 ILE A C 1
ATOM 727 O O . ILE A 1 93 ? -11.595 4.073 -1.496 1.00 97.69 93 ILE A O 1
ATOM 731 N N . VAL A 1 94 ? -10.859 4.344 0.611 1.00 98.38 94 VAL A N 1
ATOM 732 C CA . VAL A 1 94 ? -10.310 3.002 0.761 1.00 98.38 94 VAL A CA 1
ATOM 733 C C . VAL A 1 94 ? -11.431 2.037 1.078 1.00 98.38 94 VAL A C 1
ATOM 735 O O . VAL A 1 94 ? -12.205 2.231 2.015 1.00 98.38 94 VAL A O 1
ATOM 738 N N . THR A 1 95 ? -11.495 0.978 0.286 1.00 98.25 95 THR A N 1
ATOM 739 C CA . THR A 1 95 ? -12.536 -0.034 0.367 1.00 98.25 95 THR A CA 1
ATOM 740 C C . THR A 1 95 ? -11.901 -1.417 0.280 1.00 98.25 95 THR A C 1
ATOM 742 O O . THR A 1 95 ? -11.005 -1.639 -0.538 1.00 98.25 95 THR A O 1
ATOM 745 N N . LEU A 1 96 ? -12.347 -2.331 1.142 1.00 98.69 96 LEU A N 1
ATOM 746 C CA . LEU A 1 96 ? -11.896 -3.718 1.201 1.00 98.69 96 LEU A CA 1
ATOM 747 C C . LEU A 1 96 ? -12.972 -4.650 0.652 1.00 98.69 96 LEU A C 1
ATOM 749 O O . LEU A 1 96 ? -14.079 -4.713 1.195 1.00 98.69 96 LEU A O 1
ATOM 753 N N . ARG A 1 97 ? -12.629 -5.420 -0.382 1.00 98.25 97 ARG A N 1
ATOM 754 C CA . ARG A 1 97 ? -13.470 -6.531 -0.851 1.00 98.25 97 ARG A CA 1
ATOM 755 C C . ARG A 1 97 ? -13.473 -7.677 0.166 1.00 98.25 97 ARG A C 1
ATOM 757 O O . ARG A 1 97 ? -12.571 -7.747 1.008 1.00 98.25 97 ARG A O 1
ATOM 764 N N . PRO A 1 98 ? -14.436 -8.615 0.103 1.00 98.56 98 PRO A N 1
ATOM 765 C CA . PRO A 1 98 ? -14.452 -9.772 0.995 1.00 98.56 98 PRO A CA 1
ATOM 766 C C . PRO A 1 98 ? -13.100 -10.507 1.020 1.00 98.56 98 PRO A C 1
ATOM 768 O O . PRO A 1 98 ? -12.606 -10.970 -0.005 1.00 98.56 98 PRO A O 1
ATOM 771 N N . GLY A 1 99 ? -12.490 -10.600 2.206 1.00 98.38 99 GLY A N 1
ATOM 772 C CA . GLY A 1 99 ? -11.196 -11.249 2.435 1.00 98.38 99 GLY A CA 1
ATOM 773 C C . GLY A 1 99 ? -9.958 -10.355 2.282 1.00 98.38 99 GLY A C 1
ATOM 774 O O . GLY A 1 99 ? -8.887 -10.754 2.756 1.00 98.38 99 GLY A O 1
ATOM 775 N N . GLU A 1 100 ? -10.083 -9.165 1.690 1.00 98.62 100 GLU A N 1
ATOM 776 C CA . GLU A 1 100 ? -8.977 -8.214 1.521 1.00 98.62 100 GLU A CA 1
ATOM 777 C C . GLU A 1 100 ? -8.523 -7.599 2.847 1.00 98.62 100 GLU A C 1
ATOM 779 O O . GLU A 1 100 ? -9.242 -7.600 3.854 1.00 98.62 100 GLU A O 1
ATOM 784 N N . LYS A 1 101 ? -7.295 -7.071 2.839 1.00 98.69 101 LYS A N 1
ATOM 785 C CA . LYS A 1 101 ? -6.625 -6.552 4.033 1.00 98.69 101 LYS A CA 1
ATOM 786 C C . LYS A 1 101 ? -6.133 -5.123 3.845 1.00 98.69 101 LYS A C 1
ATOM 788 O O . LYS A 1 101 ? -5.752 -4.722 2.749 1.00 98.69 101 LYS A O 1
ATOM 793 N N . ALA A 1 102 ? -6.051 -4.387 4.946 1.00 98.88 102 ALA A N 1
ATOM 794 C CA . ALA A 1 102 ? -5.329 -3.125 5.019 1.00 98.88 102 ALA A CA 1
ATOM 795 C C . ALA A 1 102 ? -4.316 -3.170 6.159 1.00 98.88 102 ALA A C 1
ATOM 797 O O . ALA A 1 102 ? -4.659 -3.485 7.297 1.00 98.88 102 ALA A O 1
ATOM 798 N N . TYR A 1 103 ? -3.072 -2.825 5.850 1.00 98.81 103 TYR A N 1
ATOM 799 C CA . TYR A 1 103 ? -2.054 -2.513 6.840 1.00 98.81 103 TYR A CA 1
ATOM 800 C C . TYR A 1 103 ? -2.166 -1.029 7.154 1.00 98.81 103 TYR A C 1
ATOM 802 O O . TYR A 1 103 ? -1.864 -0.203 6.295 1.00 98.81 103 TYR A O 1
ATOM 810 N N . ILE A 1 104 ? -2.614 -0.706 8.364 1.00 98.75 104 ILE A N 1
ATOM 811 C CA . ILE A 1 104 ? -2.673 0.661 8.872 1.00 98.75 104 ILE A CA 1
ATOM 812 C C . ILE A 1 104 ? -1.405 0.901 9.688 1.00 98.75 104 ILE A C 1
ATOM 814 O O . ILE A 1 104 ? -1.263 0.382 10.796 1.00 98.75 104 ILE A O 1
ATOM 818 N N . ILE A 1 105 ? -0.455 1.612 9.092 1.00 98.62 105 ILE A N 1
ATOM 819 C CA . ILE A 1 105 ? 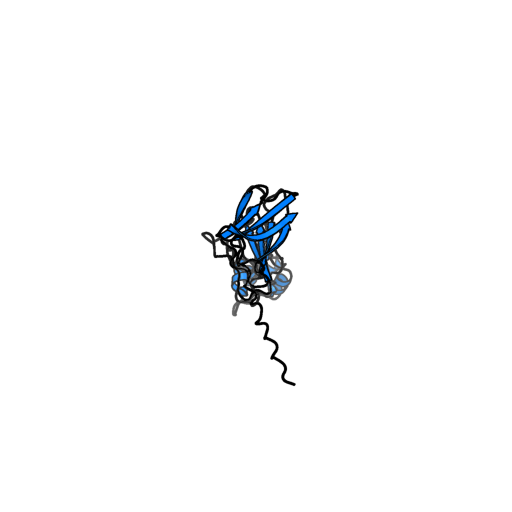0.886 1.881 9.605 1.00 98.62 105 ILE A CA 1
ATOM 820 C C . ILE A 1 105 ? 0.900 3.259 10.259 1.00 98.62 105 ILE A C 1
ATOM 822 O O . ILE A 1 105 ? 0.492 4.245 9.647 1.00 98.62 105 ILE A O 1
ATOM 826 N N . SER A 1 106 ? 1.393 3.343 11.495 1.00 98.19 106 SER A N 1
ATOM 827 C CA . SER A 1 106 ? 1.353 4.589 12.268 1.00 98.19 106 SER A CA 1
ATOM 828 C C . SER A 1 106 ? 2.198 5.698 11.631 1.00 98.19 106 SER A C 1
ATOM 830 O O . SER A 1 106 ? 1.808 6.860 11.635 1.00 98.19 106 SER A O 1
ATOM 832 N N . GLY A 1 107 ? 3.367 5.350 11.090 1.00 97.69 107 GLY A N 1
ATOM 833 C CA . GLY A 1 107 ? 4.336 6.314 10.569 1.00 97.69 107 GLY A CA 1
ATOM 834 C C . GLY A 1 107 ? 4.072 6.840 9.159 1.00 97.69 107 GLY A C 1
ATOM 835 O O . GLY A 1 107 ? 3.046 6.569 8.538 1.00 97.69 107 GLY A O 1
ATOM 836 N N . HIS A 1 108 ? 5.056 7.582 8.650 1.00 96.94 108 HIS A N 1
ATOM 837 C CA . HIS A 1 108 ? 5.096 8.085 7.274 1.00 96.94 108 HIS A CA 1
ATOM 838 C C . HIS A 1 108 ? 5.349 6.981 6.250 1.00 96.94 108 HIS A C 1
ATOM 840 O O . HIS A 1 108 ? 6.073 6.016 6.517 1.00 96.94 108 HIS A O 1
ATOM 846 N N . SER A 1 109 ? 4.785 7.168 5.058 1.00 95.69 109 SER A N 1
ATOM 847 C CA . SER A 1 109 ? 5.054 6.303 3.914 1.00 95.69 109 SER A CA 1
ATOM 848 C C . SER A 1 109 ? 6.438 6.577 3.324 1.00 95.69 109 SER A C 1
ATOM 850 O O . SER A 1 109 ? 6.757 7.746 3.095 1.00 95.69 109 SER A O 1
ATOM 852 N N . PRO A 1 110 ? 7.237 5.545 2.992 1.00 95.38 110 PRO A N 1
ATOM 853 C CA . PRO A 1 110 ? 8.518 5.729 2.310 1.00 95.38 110 PRO A CA 1
ATOM 854 C C . PRO A 1 110 ? 8.418 6.495 0.984 1.00 95.38 110 PRO A C 1
ATOM 856 O O . PRO A 1 110 ? 9.326 7.248 0.656 1.00 95.38 110 PRO A O 1
ATOM 859 N N . ASN A 1 111 ? 7.314 6.335 0.244 1.00 91.56 111 ASN A N 1
ATOM 860 C CA . ASN A 1 111 ? 7.065 7.043 -1.018 1.00 91.56 111 ASN A CA 1
ATOM 861 C C . ASN A 1 111 ? 6.103 8.237 -0.863 1.00 91.56 111 ASN A C 1
ATOM 863 O O . ASN A 1 111 ? 5.595 8.747 -1.859 1.00 91.56 111 ASN A O 1
ATOM 867 N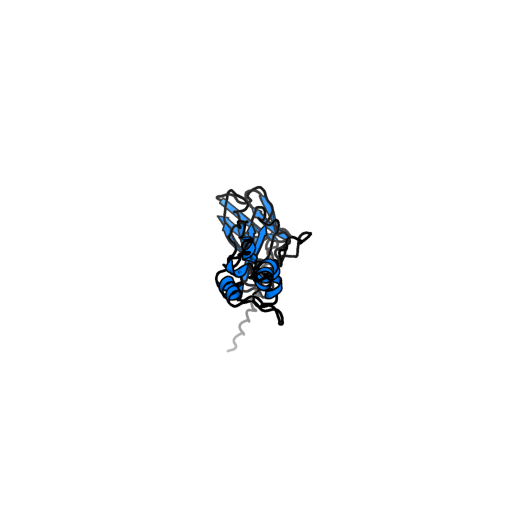 N . GLY A 1 112 ? 5.805 8.647 0.374 1.00 92.50 112 GLY A N 1
ATOM 868 C CA . GLY A 1 112 ? 4.925 9.780 0.672 1.00 92.50 112 GLY A CA 1
ATOM 869 C C . GLY A 1 112 ? 3.428 9.531 0.461 1.00 92.50 112 GLY A C 1
ATOM 870 O O . GLY A 1 112 ? 2.643 10.457 0.633 1.00 92.50 112 GLY A O 1
ATOM 871 N N . GLN A 1 113 ? 3.002 8.314 0.105 1.00 93.44 113 GLN A N 1
ATOM 872 C CA . GLN A 1 113 ? 1.602 8.024 -0.220 1.00 93.44 113 GLN A CA 1
ATOM 873 C C . GLN A 1 113 ? 1.087 6.748 0.456 1.00 93.44 113 GLN A C 1
ATOM 875 O O . GLN A 1 113 ? 1.829 5.787 0.658 1.00 93.44 113 GLN A O 1
ATOM 880 N N . SER A 1 114 ? -0.213 6.718 0.750 1.00 97.12 114 SER A N 1
ATOM 881 C CA . SER A 1 114 ? -0.968 5.487 1.020 1.00 97.12 114 SER A CA 1
ATOM 882 C C . SER A 1 114 ? -1.452 4.884 -0.297 1.00 97.12 114 SER A C 1
ATOM 884 O O . SER A 1 114 ? -1.882 5.627 -1.185 1.00 97.12 114 SER A O 1
ATOM 886 N N . PHE A 1 115 ? -1.410 3.557 -0.442 1.00 97.50 115 PHE A N 1
ATOM 887 C CA . PHE A 1 115 ? -1.704 2.916 -1.726 1.00 97.50 115 PHE A CA 1
ATOM 888 C C . PHE A 1 115 ? -2.212 1.474 -1.657 1.00 97.50 115 PHE A C 1
ATOM 890 O O . PHE A 1 115 ? -2.010 0.765 -0.672 1.00 97.50 115 PHE A O 1
ATOM 897 N N . GLN A 1 116 ? -2.841 1.019 -2.744 1.00 97.75 116 GLN A N 1
ATOM 898 C CA . GLN A 1 116 ? -3.192 -0.387 -2.955 1.00 97.75 116 GLN A CA 1
ATOM 899 C C . GLN A 1 116 ? -2.038 -1.148 -3.619 1.00 97.75 116 GLN A C 1
ATOM 901 O O . GLN A 1 116 ? -1.420 -0.663 -4.569 1.00 97.75 116 GLN A O 1
ATOM 906 N N . LEU A 1 117 ? -1.763 -2.369 -3.154 1.00 97.88 117 LEU A N 1
ATOM 907 C CA . LEU A 1 117 ? -0.825 -3.263 -3.822 1.00 97.88 117 LEU A CA 1
ATOM 908 C C . LEU A 1 117 ? -1.371 -3.734 -5.166 1.00 97.88 117 LEU A C 1
ATOM 910 O O . LEU A 1 117 ? -2.535 -4.123 -5.307 1.00 97.88 117 LEU A O 1
ATOM 914 N N . ASN A 1 118 ? -0.473 -3.776 -6.141 1.00 97.69 118 ASN A N 1
ATOM 915 C CA . ASN A 1 118 ? -0.730 -4.316 -7.462 1.00 97.69 118 ASN A CA 1
ATOM 916 C C . ASN A 1 118 ? 0.470 -5.145 -7.939 1.00 97.69 118 ASN A C 1
ATOM 918 O O . ASN A 1 118 ? 1.505 -5.204 -7.276 1.00 97.69 118 ASN A O 1
ATOM 922 N N . LYS A 1 119 ? 0.350 -5.811 -9.090 1.00 97.38 119 LYS A N 1
ATOM 923 C CA . LYS A 1 119 ? 1.429 -6.641 -9.656 1.00 97.38 119 LYS A CA 1
ATOM 924 C C . LYS A 1 119 ? 2.773 -5.907 -9.759 1.00 97.38 119 LYS A C 1
ATOM 926 O O . LYS A 1 119 ? 3.808 -6.552 -9.658 1.00 97.38 119 LYS A O 1
ATOM 931 N N . CYS A 1 120 ? 2.769 -4.588 -9.924 1.00 97.12 120 CYS A N 1
ATOM 932 C CA . CYS A 1 120 ? 3.955 -3.779 -10.175 1.00 97.12 120 CYS A CA 1
ATOM 933 C C . CYS A 1 120 ? 4.551 -3.136 -8.911 1.00 97.12 120 CYS A C 1
ATOM 935 O O . CYS A 1 120 ? 5.683 -2.663 -8.963 1.00 97.12 120 CYS A O 1
ATOM 937 N N . THR A 1 121 ? 3.856 -3.117 -7.765 1.00 96.62 121 THR A N 1
ATOM 938 C CA . THR A 1 121 ? 4.300 -2.340 -6.584 1.00 96.62 121 THR A CA 1
ATOM 939 C C . THR A 1 121 ? 5.647 -2.768 -6.013 1.00 96.62 121 THR A C 1
ATOM 941 O O . THR A 1 121 ? 6.290 -1.978 -5.331 1.00 96.62 121 THR A O 1
ATOM 944 N N . GLY A 1 122 ? 6.116 -3.981 -6.313 1.00 96.56 122 GLY A N 1
ATOM 945 C CA . GLY A 1 122 ? 7.443 -4.425 -5.887 1.00 96.56 122 GLY A CA 1
ATOM 946 C C . GLY A 1 122 ? 8.588 -3.557 -6.427 1.00 96.56 122 GLY A C 1
ATOM 947 O O . GLY A 1 122 ? 9.640 -3.522 -5.801 1.00 96.56 122 GLY A O 1
ATOM 948 N N . TYR A 1 123 ? 8.396 -2.810 -7.525 1.00 96.06 123 TYR A N 1
ATOM 949 C CA . TYR A 1 123 ? 9.392 -1.842 -8.012 1.00 96.06 123 TYR A CA 1
ATOM 950 C C . TYR A 1 123 ? 9.741 -0.760 -6.978 1.00 96.06 123 TYR A C 1
ATOM 952 O O . TYR A 1 123 ? 10.833 -0.205 -7.032 1.00 96.06 123 TYR A O 1
ATOM 960 N N . PHE A 1 124 ? 8.850 -0.461 -6.029 1.00 94.94 124 PHE A N 1
ATOM 961 C CA . PHE A 1 124 ? 9.120 0.545 -5.002 1.00 94.94 124 PHE A CA 1
ATOM 962 C C . PHE A 1 124 ? 10.177 0.107 -3.986 1.00 94.94 124 PHE A C 1
ATOM 964 O O . PHE A 1 124 ? 10.826 0.963 -3.401 1.00 94.94 124 PHE A O 1
ATOM 971 N N . GLU A 1 125 ? 10.423 -1.192 -3.810 1.00 94.50 125 GLU A N 1
ATOM 972 C CA . GLU A 1 125 ? 11.521 -1.675 -2.951 1.00 94.50 125 GLU A CA 1
ATOM 973 C C . GLU A 1 125 ? 12.908 -1.315 -3.513 1.00 94.50 125 GLU A C 1
ATOM 975 O O . GLU A 1 125 ? 13.929 -1.456 -2.840 1.00 94.50 125 GLU A O 1
ATOM 980 N N . GLN A 1 126 ? 12.981 -0.819 -4.752 1.00 90.75 126 GLN A N 1
ATOM 981 C CA . GLN A 1 126 ? 14.217 -0.284 -5.296 1.00 90.75 126 GLN A CA 1
ATOM 982 C C . GLN A 1 126 ? 14.475 1.126 -4.758 1.00 90.75 126 GLN A C 1
ATOM 984 O O . GLN A 1 126 ? 14.004 2.122 -5.299 1.00 90.75 126 GLN A O 1
ATOM 989 N N . GLY A 1 127 ? 15.273 1.196 -3.694 1.00 86.88 127 GLY A N 1
ATOM 990 C CA . GLY A 1 127 ? 15.716 2.456 -3.091 1.00 86.88 127 GLY A CA 1
ATOM 991 C C . GLY A 1 127 ? 14.838 2.954 -1.943 1.00 86.88 127 GLY A C 1
ATOM 992 O O . GLY A 1 127 ? 15.177 3.957 -1.321 1.00 86.88 127 GLY A O 1
ATOM 993 N N . MET A 1 128 ? 13.756 2.246 -1.612 1.00 92.69 128 MET A N 1
ATOM 994 C CA . MET A 1 128 ? 12.927 2.512 -0.436 1.00 92.69 128 MET A CA 1
ATOM 995 C C . MET A 1 128 ? 12.709 1.222 0.350 1.00 92.69 128 MET A C 1
ATOM 997 O O . MET A 1 128 ? 12.681 0.142 -0.226 1.00 92.69 128 MET A O 1
ATOM 1001 N N . ASN A 1 129 ? 12.530 1.341 1.666 1.00 93.62 129 ASN A N 1
ATOM 1002 C CA . ASN A 1 129 ? 12.278 0.201 2.543 1.00 93.62 129 ASN A CA 1
ATOM 1003 C C . ASN A 1 129 ? 10.860 0.286 3.100 1.00 93.62 129 ASN A C 1
ATOM 1005 O O . ASN A 1 129 ? 10.555 1.199 3.873 1.00 93.62 129 ASN A O 1
ATOM 1009 N N . PHE A 1 130 ? 10.010 -0.679 2.757 1.00 96.88 130 PHE A N 1
ATOM 1010 C CA . PHE A 1 130 ? 8.656 -0.756 3.297 1.00 96.88 130 PHE A CA 1
ATOM 1011 C C . PHE A 1 130 ? 8.593 -1.729 4.470 1.00 96.88 130 PHE A C 1
ATOM 1013 O O . PHE A 1 130 ? 9.291 -2.742 4.526 1.00 96.88 130 PHE A O 1
ATOM 1020 N N . VAL A 1 131 ? 7.722 -1.426 5.434 1.00 96.69 131 VAL A N 1
ATOM 1021 C CA . VAL A 1 131 ? 7.414 -2.334 6.539 1.00 96.69 131 VAL A CA 1
ATOM 1022 C C . VAL A 1 131 ? 5.898 -2.531 6.625 1.00 96.69 131 VAL A C 1
ATOM 1024 O O . VAL A 1 131 ? 5.180 -1.563 6.861 1.00 96.69 131 VAL A O 1
ATOM 1027 N N . PRO A 1 132 ? 5.396 -3.773 6.471 1.00 97.00 132 PRO A N 1
ATOM 1028 C CA . PRO A 1 132 ? 6.112 -4.962 5.977 1.00 97.00 132 PRO A CA 1
ATOM 1029 C C . PRO A 1 132 ? 6.744 -4.756 4.595 1.00 97.00 132 PRO A C 1
ATOM 1031 O O . PRO A 1 132 ? 6.302 -3.873 3.862 1.00 97.00 132 PRO A O 1
ATOM 1034 N N . SER A 1 133 ? 7.709 -5.591 4.215 1.00 97.44 133 SER A N 1
ATOM 1035 C CA . SER A 1 133 ? 8.251 -5.543 2.854 1.00 97.44 133 SER A CA 1
ATOM 1036 C C . SER A 1 133 ? 7.153 -5.789 1.816 1.00 97.44 133 SER A C 1
ATOM 1038 O O . SER A 1 133 ? 6.162 -6.494 2.069 1.00 97.44 133 SER A O 1
ATOM 1040 N N . LEU A 1 134 ? 7.299 -5.162 0.655 1.00 96.88 134 LEU A N 1
ATOM 1041 C CA . LEU A 1 134 ? 6.423 -5.366 -0.485 1.00 96.88 134 LEU A CA 1
ATOM 1042 C C . LEU A 1 134 ? 6.777 -6.684 -1.189 1.00 96.88 134 LEU A C 1
ATOM 1044 O O . LEU A 1 134 ? 7.947 -7.071 -1.263 1.00 96.88 134 LEU A O 1
ATOM 1048 N N . PRO A 1 135 ? 5.787 -7.387 -1.760 1.00 95.94 135 PRO A N 1
ATOM 1049 C CA . PRO A 1 135 ? 6.059 -8.589 -2.532 1.00 95.94 135 PRO A CA 1
ATOM 1050 C C . PRO A 1 135 ? 6.838 -8.279 -3.819 1.00 95.94 135 PRO A C 1
ATOM 1052 O O . PRO A 1 135 ? 6.360 -7.554 -4.691 1.00 95.94 135 PRO A O 1
ATOM 1055 N N . LEU A 1 136 ? 7.992 -8.924 -4.003 1.00 95.25 136 LEU A N 1
ATOM 1056 C CA . LEU A 1 136 ? 8.819 -8.807 -5.212 1.00 95.25 136 LEU A CA 1
ATOM 1057 C C . LEU A 1 136 ? 8.334 -9.742 -6.337 1.00 95.25 136 LEU A C 1
ATOM 1059 O O . LEU A 1 136 ? 9.067 -10.598 -6.829 1.00 95.25 136 LEU A O 1
ATOM 1063 N N . ARG A 1 137 ? 7.054 -9.617 -6.713 1.00 94.12 137 ARG A N 1
ATOM 1064 C CA . ARG A 1 137 ? 6.352 -10.528 -7.645 1.00 94.12 137 ARG A CA 1
ATOM 1065 C C . ARG A 1 137 ? 5.944 -9.872 -8.971 1.00 94.12 137 ARG A C 1
ATOM 1067 O O . ARG A 1 137 ? 4.956 -10.282 -9.575 1.00 94.12 137 ARG A O 1
ATOM 1074 N N . CYS A 1 138 ? 6.693 -8.871 -9.425 1.00 96.12 138 CYS A N 1
ATOM 1075 C CA . CYS A 1 138 ? 6.421 -8.192 -10.691 1.00 96.12 138 CYS A CA 1
ATOM 1076 C C . CYS A 1 138 ? 6.537 -9.154 -11.880 1.00 96.12 138 CYS A C 1
ATOM 1078 O O . CYS A 1 138 ? 7.295 -10.134 -11.795 1.00 96.12 138 CYS A O 1
ATOM 1080 N N . PRO A 1 139 ? 5.823 -8.888 -12.987 1.00 96.06 139 PRO A N 1
ATOM 1081 C CA . PRO A 1 139 ? 6.071 -9.544 -14.268 1.00 96.06 139 PRO A CA 1
ATOM 1082 C C . PRO A 1 139 ? 7.560 -9.510 -14.635 1.00 96.06 139 PRO A C 1
ATOM 1084 O O . PRO A 1 139 ? 8.304 -8.637 -14.172 1.00 96.06 139 PRO A O 1
ATOM 1087 N N . ARG A 1 140 ? 8.033 -10.517 -15.379 1.00 94.38 140 ARG A N 1
ATOM 1088 C CA . ARG A 1 140 ? 9.430 -10.502 -15.831 1.00 94.38 140 ARG A CA 1
ATOM 1089 C C . ARG A 1 140 ? 9.530 -9.554 -17.019 1.00 94.38 140 ARG A C 1
ATOM 1091 O O . ARG A 1 140 ? 8.657 -9.633 -17.874 1.00 94.38 140 ARG A O 1
ATOM 1098 N N . PRO A 1 141 ? 10.623 -8.791 -17.149 1.00 92.50 141 PRO A N 1
ATOM 1099 C CA . PRO A 1 141 ? 10.809 -7.922 -18.308 1.00 92.50 141 PRO A CA 1
ATOM 1100 C C . PRO A 1 141 ? 10.737 -8.646 -19.658 1.00 92.50 141 PRO A C 1
ATOM 1102 O O . PRO A 1 141 ? 10.256 -8.093 -20.633 1.00 92.50 141 PRO A O 1
ATOM 1105 N N . VAL A 1 142 ? 11.181 -9.906 -19.724 1.00 92.38 142 VAL A N 1
ATOM 1106 C CA . VAL A 1 142 ? 11.092 -10.713 -20.956 1.00 92.38 142 VAL A CA 1
ATOM 1107 C C . VAL A 1 142 ? 9.654 -11.085 -21.351 1.00 92.38 142 VAL A C 1
ATOM 1109 O O . VAL A 1 142 ? 9.421 -11.435 -22.501 1.00 92.38 142 VAL A O 1
ATOM 1112 N N . ASP A 1 143 ? 8.703 -11.026 -20.414 1.00 92.69 143 ASP A N 1
ATOM 1113 C CA . ASP A 1 143 ? 7.286 -11.311 -20.673 1.00 92.69 143 ASP A CA 1
ATOM 1114 C C . ASP A 1 143 ? 6.505 -10.039 -21.072 1.00 92.69 143 ASP A C 1
ATOM 1116 O O . ASP A 1 143 ? 5.313 -10.125 -21.370 1.00 92.69 143 ASP A O 1
ATOM 1120 N N . ASP A 1 144 ? 7.150 -8.865 -21.056 1.00 91.12 144 ASP A N 1
ATOM 1121 C CA . ASP A 1 144 ? 6.506 -7.596 -21.388 1.00 91.12 144 ASP A CA 1
ATOM 1122 C C . ASP A 1 144 ? 6.173 -7.501 -22.888 1.00 91.12 144 ASP A C 1
ATOM 1124 O O . ASP A 1 144 ? 6.846 -8.113 -23.724 1.00 91.12 144 ASP A O 1
ATOM 1128 N N . PRO A 1 145 ? 5.151 -6.705 -23.265 1.00 89.19 145 PRO A N 1
ATOM 1129 C CA . PRO A 1 145 ? 4.816 -6.475 -24.662 1.00 89.19 145 PRO A CA 1
ATOM 1130 C C . PRO A 1 145 ? 6.023 -6.017 -25.488 1.00 89.19 145 PRO A C 1
ATOM 1132 O O . PRO A 1 145 ? 6.692 -5.024 -25.183 1.00 89.19 145 PRO A O 1
ATOM 1135 N N . LEU A 1 146 ? 6.273 -6.751 -26.568 1.00 86.75 146 LEU A N 1
ATOM 1136 C CA . LEU A 1 146 ? 7.398 -6.531 -27.464 1.00 86.75 146 LEU A CA 1
ATOM 1137 C C . LEU A 1 146 ? 7.089 -5.417 -28.471 1.00 86.75 146 LEU A C 1
ATOM 1139 O O . LEU A 1 146 ? 5.920 -5.178 -28.791 1.00 86.75 146 LEU A O 1
ATOM 1143 N N . PRO A 1 147 ? 8.118 -4.710 -28.976 1.00 84.56 147 PRO A N 1
ATOM 1144 C CA . PRO A 1 147 ? 7.917 -3.727 -30.029 1.00 84.56 147 PRO A CA 1
ATOM 1145 C C . PRO A 1 147 ? 7.278 -4.374 -31.266 1.00 84.56 147 PRO A C 1
ATOM 1147 O O . PRO A 1 147 ? 7.595 -5.507 -31.626 1.00 84.56 147 PRO A O 1
ATOM 1150 N N . LEU A 1 148 ? 6.363 -3.638 -31.901 1.00 83.31 148 LEU A N 1
ATOM 1151 C CA . LEU A 1 148 ? 5.716 -4.064 -33.140 1.00 83.31 148 LEU A CA 1
ATOM 1152 C C . LEU A 1 148 ? 6.626 -3.784 -34.351 1.00 83.31 148 LEU A C 1
ATOM 1154 O O . LEU A 1 148 ? 7.353 -2.782 -34.338 1.00 83.31 148 LEU A O 1
ATOM 1158 N N . PRO A 1 149 ? 6.539 -4.598 -35.422 1.00 79.69 149 PRO A N 1
ATOM 1159 C CA . PRO A 1 149 ? 7.255 -4.353 -36.670 1.00 79.69 149 PRO A CA 1
ATOM 1160 C C . PRO A 1 149 ? 7.054 -2.919 -37.202 1.00 79.69 149 PRO A C 1
ATOM 1162 O O . PRO A 1 149 ? 5.956 -2.373 -37.076 1.00 79.69 149 PRO A O 1
ATOM 1165 N N . PRO A 1 150 ? 8.091 -2.296 -37.799 1.00 80.69 150 PRO A N 1
ATOM 1166 C CA . PRO A 1 150 ? 9.394 -2.875 -38.155 1.00 80.69 150 PRO A CA 1
ATOM 1167 C C . PRO A 1 150 ? 10.395 -2.956 -36.989 1.00 80.69 150 PRO A C 1
ATOM 1169 O O . PRO A 1 150 ? 11.495 -3.477 -37.162 1.00 80.69 150 PRO A O 1
ATOM 1172 N N . ASN A 1 151 ? 10.036 -2.463 -35.802 1.00 79.81 151 ASN A N 1
ATOM 1173 C CA . ASN A 1 151 ? 10.915 -2.513 -34.642 1.00 79.81 151 ASN A CA 1
ATOM 1174 C C . ASN A 1 151 ? 10.950 -3.937 -34.084 1.00 79.81 151 ASN A C 1
ATOM 1176 O O . ASN A 1 151 ? 9.917 -4.512 -33.751 1.00 79.81 151 ASN A O 1
ATOM 1180 N N . THR A 1 152 ? 12.146 -4.497 -33.953 1.00 86.19 152 THR A N 1
ATOM 1181 C CA . THR A 1 152 ? 12.368 -5.808 -33.339 1.00 86.19 152 THR A CA 1
ATOM 1182 C C . THR A 1 152 ? 13.530 -5.716 -32.359 1.00 86.19 152 THR A C 1
ATOM 1184 O O . THR A 1 152 ? 14.388 -4.836 -32.467 1.00 86.19 152 THR A O 1
ATOM 1187 N N . LEU A 1 153 ? 13.519 -6.587 -31.354 1.00 91.19 153 LEU A N 1
ATOM 1188 C CA . LEU A 1 153 ? 14.648 -6.750 -30.443 1.00 91.19 153 LEU A CA 1
ATOM 1189 C C . LEU A 1 153 ? 15.564 -7.842 -30.994 1.00 91.19 153 LEU A C 1
ATOM 1191 O O . LEU A 1 153 ? 15.073 -8.845 -31.509 1.00 91.19 153 LEU A O 1
ATOM 1195 N N . SER A 1 154 ? 16.878 -7.662 -30.870 1.00 92.44 154 SER A N 1
ATOM 1196 C CA . SER A 1 154 ? 17.838 -8.711 -31.222 1.00 92.44 154 SER A CA 1
ATOM 1197 C C . SER A 1 154 ? 17.749 -9.901 -30.259 1.00 92.44 154 SER A C 1
ATOM 1199 O O . SER A 1 154 ? 17.362 -9.747 -29.097 1.00 92.44 154 SER A O 1
ATOM 1201 N N . ASP A 1 155 ? 18.194 -11.081 -30.694 1.00 93.19 155 ASP A N 1
ATOM 1202 C CA . ASP A 1 155 ? 18.289 -12.266 -29.825 1.00 93.19 155 ASP A CA 1
ATOM 1203 C C . ASP A 1 155 ? 19.155 -11.995 -28.586 1.00 93.19 155 ASP A C 1
ATOM 1205 O O . ASP A 1 155 ? 18.802 -12.358 -27.463 1.00 93.19 155 ASP A O 1
ATOM 1209 N N . ALA A 1 156 ? 20.250 -11.248 -28.765 1.00 94.56 156 ALA A N 1
ATOM 1210 C CA . ALA A 1 156 ? 21.115 -10.831 -27.669 1.00 94.56 156 ALA A CA 1
ATOM 1211 C C . ALA A 1 156 ? 20.377 -9.952 -26.643 1.00 94.56 156 ALA A C 1
ATOM 1213 O O . ALA A 1 156 ? 20.670 -10.031 -25.444 1.00 94.56 156 ALA A O 1
ATOM 1214 N N . CYS A 1 157 ? 19.429 -9.126 -27.098 1.00 94.12 157 CYS A N 1
ATOM 1215 C CA . CYS A 1 157 ? 18.569 -8.340 -26.225 1.00 94.12 157 CYS A CA 1
ATOM 1216 C C . CYS A 1 157 ? 17.608 -9.232 -25.437 1.00 94.12 157 CYS A C 1
ATOM 1218 O O . CYS A 1 157 ? 17.537 -9.111 -24.214 1.00 94.12 157 CYS A O 1
ATOM 1220 N N . TYR A 1 158 ? 16.918 -10.165 -26.102 1.00 93.25 158 TYR A N 1
ATOM 1221 C CA . TYR A 1 158 ? 16.031 -11.120 -25.429 1.00 93.25 158 TYR A CA 1
ATOM 1222 C C . TYR A 1 158 ? 16.758 -11.917 -24.354 1.00 93.25 158 TYR A C 1
ATOM 1224 O O . TYR A 1 158 ? 16.255 -12.065 -23.239 1.00 93.25 158 TYR A O 1
ATOM 1232 N N . ASP A 1 159 ? 17.958 -12.402 -24.660 1.00 94.81 159 ASP A N 1
ATOM 1233 C CA . ASP A 1 159 ? 18.769 -13.133 -23.696 1.00 94.81 159 ASP A CA 1
ATOM 1234 C C . ASP A 1 159 ? 19.159 -12.271 -22.504 1.00 94.81 159 ASP A C 1
ATOM 1236 O O . ASP A 1 159 ? 19.143 -12.748 -21.371 1.00 94.81 159 ASP A O 1
ATOM 1240 N N . TYR A 1 160 ? 19.432 -10.986 -22.722 1.00 93.94 160 TYR A N 1
ATOM 1241 C CA . TYR A 1 160 ? 19.670 -10.062 -21.623 1.00 93.94 160 TYR A CA 1
ATOM 1242 C C . TYR A 1 160 ? 18.407 -9.803 -20.792 1.00 93.94 160 TYR A C 1
ATOM 1244 O O . TYR A 1 160 ? 18.489 -9.857 -19.564 1.00 93.94 160 TYR A O 1
ATOM 1252 N N . LEU A 1 161 ? 17.234 -9.615 -21.409 1.00 93.25 161 LEU A N 1
ATOM 1253 C CA . LEU A 1 161 ? 15.966 -9.435 -20.688 1.00 93.25 161 LEU A CA 1
ATOM 1254 C C . LEU A 1 161 ? 15.658 -10.610 -19.747 1.00 93.25 161 LEU A C 1
ATOM 1256 O O . LEU A 1 161 ? 15.160 -10.391 -18.643 1.00 93.25 161 LEU A O 1
ATOM 1260 N N . LYS A 1 162 ? 16.016 -11.846 -20.127 1.00 93.81 162 LYS A N 1
ATOM 1261 C CA . LYS A 1 162 ? 15.878 -13.042 -19.270 1.00 93.81 162 LYS A CA 1
ATOM 1262 C C . LYS A 1 162 ? 16.735 -12.974 -18.000 1.00 93.81 162 LYS A C 1
ATOM 1264 O O . LYS A 1 162 ? 16.383 -13.602 -17.004 1.00 93.81 162 LYS A O 1
ATOM 1269 N N . THR A 1 163 ? 17.845 -12.233 -18.025 1.00 93.44 163 THR A N 1
ATOM 1270 C CA . THR A 1 163 ? 18.744 -12.066 -16.866 1.00 93.44 163 THR A CA 1
ATOM 1271 C C . THR A 1 163 ? 18.272 -10.996 -15.885 1.00 93.44 163 THR A C 1
ATOM 1273 O O . THR A 1 163 ? 18.725 -10.965 -14.739 1.00 93.44 163 THR A O 1
ATOM 1276 N N . LEU A 1 164 ? 17.363 -10.114 -16.310 1.00 91.75 164 LEU A N 1
ATOM 1277 C CA . LEU A 1 164 ? 16.878 -9.034 -15.467 1.00 91.75 164 LEU A CA 1
ATOM 1278 C C . LEU A 1 164 ? 15.976 -9.583 -14.359 1.00 91.75 164 LEU A C 1
ATOM 1280 O O . LEU A 1 164 ? 15.017 -10.320 -14.591 1.00 91.75 164 LEU A O 1
ATOM 1284 N N . GLY A 1 165 ? 16.287 -9.192 -13.123 1.00 91.94 165 GLY A N 1
ATOM 1285 C CA . GLY A 1 165 ? 15.465 -9.536 -11.972 1.00 91.94 165 GLY A CA 1
ATOM 1286 C C . GLY A 1 165 ? 14.075 -8.903 -12.060 1.00 91.94 165 GLY A C 1
ATOM 1287 O O . GLY A 1 165 ? 13.900 -7.807 -12.591 1.00 91.94 165 GLY A O 1
ATOM 1288 N N . ARG A 1 166 ? 13.080 -9.576 -11.476 1.00 94.44 166 ARG A N 1
ATOM 1289 C CA . ARG A 1 166 ? 11.741 -9.001 -11.285 1.00 94.44 166 ARG A CA 1
ATOM 1290 C C . ARG A 1 166 ? 11.821 -7.764 -10.394 1.00 94.44 166 ARG A C 1
ATOM 1292 O O . ARG A 1 166 ? 12.644 -7.718 -9.481 1.00 94.44 166 ARG A O 1
ATOM 1299 N N . CYS A 1 167 ? 10.918 -6.811 -10.623 1.00 94.69 167 CYS A N 1
ATOM 1300 C CA . CYS A 1 167 ? 10.801 -5.588 -9.823 1.00 94.69 167 CYS A CA 1
ATOM 1301 C C . CYS A 1 167 ? 12.092 -4.760 -9.747 1.00 94.69 167 CYS A C 1
ATOM 1303 O O . CYS A 1 167 ? 12.329 -4.086 -8.748 1.00 94.69 167 CYS A O 1
ATOM 1305 N N . LYS A 1 168 ? 12.945 -4.835 -10.773 1.00 93.00 168 LYS A N 1
ATOM 1306 C CA . LYS A 1 168 ? 14.174 -4.051 -10.847 1.00 93.00 168 LYS A CA 1
ATOM 1307 C C . LYS A 1 168 ? 14.171 -3.205 -12.105 1.00 93.00 168 LYS A C 1
ATOM 1309 O O . LYS A 1 168 ? 14.033 -3.723 -13.211 1.00 93.00 168 LYS A O 1
ATOM 1314 N N . VAL A 1 169 ? 14.303 -1.901 -11.920 1.00 91.56 169 VAL A N 1
ATOM 1315 C CA . VAL A 1 169 ? 14.663 -0.966 -12.976 1.00 91.56 169 VAL A CA 1
ATOM 1316 C C . VAL A 1 169 ? 16.100 -1.295 -13.393 1.00 91.56 169 VAL A C 1
ATOM 1318 O O . VAL A 1 169 ? 16.966 -1.410 -12.513 1.00 91.56 169 VAL A O 1
ATOM 1321 N N . PRO A 1 170 ? 16.358 -1.482 -14.696 1.00 88.50 170 PRO A N 1
ATOM 1322 C CA . PRO A 1 170 ? 17.684 -1.792 -15.205 1.00 88.50 170 PRO A CA 1
ATOM 1323 C C . PRO A 1 170 ? 18.720 -0.733 -14.800 1.00 88.50 170 PRO A C 1
ATOM 1325 O O . PRO A 1 170 ? 18.371 0.440 -14.634 1.00 88.50 170 PRO A O 1
ATOM 1328 N N . PRO A 1 171 ? 19.999 -1.119 -14.649 1.00 83.56 171 PRO A N 1
ATOM 1329 C CA . PRO A 1 171 ? 21.076 -0.160 -14.418 1.00 83.56 171 PRO A CA 1
ATOM 1330 C C . PRO A 1 171 ? 21.178 0.815 -15.593 1.00 83.56 171 PRO A C 1
ATOM 1332 O O . PRO A 1 171 ? 20.838 0.454 -16.711 1.00 83.56 171 PRO A O 1
ATOM 1335 N N . SER A 1 172 ? 21.724 2.013 -15.370 1.00 84.69 172 SER A N 1
ATOM 1336 C CA . SER A 1 172 ? 21.863 3.081 -16.380 1.00 84.69 172 SER A CA 1
ATOM 1337 C C . SER A 1 172 ? 22.780 2.751 -17.568 1.00 84.69 172 SER A C 1
ATOM 1339 O O . SER A 1 172 ? 22.959 3.578 -18.458 1.00 84.69 172 SER A O 1
ATOM 1341 N N . SER A 1 173 ? 23.374 1.558 -17.603 1.00 86.88 173 SER A N 1
ATOM 1342 C CA . SER A 1 173 ? 24.203 1.089 -18.708 1.00 86.88 173 SER A CA 1
ATOM 1343 C C . SER A 1 173 ? 23.905 -0.369 -19.036 1.00 86.88 173 SER A C 1
ATOM 1345 O O . SER A 1 173 ? 23.606 -1.177 -18.157 1.00 86.88 173 SER A O 1
ATOM 1347 N N . VAL A 1 174 ? 24.012 -0.701 -20.321 1.00 89.25 174 VAL A N 1
ATOM 1348 C CA . VAL A 1 174 ? 23.874 -2.070 -20.829 1.00 89.25 174 VAL A CA 1
ATOM 1349 C C . VAL A 1 174 ? 25.252 -2.707 -21.060 1.00 89.25 174 VAL A C 1
ATOM 1351 O O . VAL A 1 174 ? 26.241 -1.986 -21.257 1.00 89.25 174 VAL A O 1
ATOM 1354 N N . PRO A 1 175 ? 25.348 -4.052 -21.075 1.00 91.81 175 PRO A N 1
ATOM 1355 C CA . PRO A 1 175 ? 26.568 -4.755 -21.468 1.00 91.81 175 PRO A CA 1
ATOM 1356 C C . PRO A 1 175 ? 27.129 -4.264 -22.809 1.00 91.81 175 PRO A C 1
ATOM 1358 O O . PRO A 1 175 ? 26.368 -3.929 -23.715 1.00 91.81 175 PRO A O 1
ATOM 1361 N N . THR A 1 176 ? 28.458 -4.285 -22.973 1.00 91.00 176 THR A N 1
ATOM 1362 C CA . THR A 1 176 ? 29.155 -3.751 -24.163 1.00 91.00 176 THR A CA 1
ATOM 1363 C C . THR A 1 176 ? 28.589 -4.278 -25.482 1.00 91.00 176 THR A C 1
ATOM 1365 O O . THR A 1 176 ? 28.397 -3.503 -26.414 1.00 91.00 176 THR A O 1
ATOM 1368 N N . LYS A 1 177 ? 28.229 -5.567 -25.535 1.00 89.81 177 LYS A N 1
ATOM 1369 C CA . LYS A 1 177 ? 27.635 -6.216 -26.715 1.00 89.81 177 LYS A CA 1
ATOM 1370 C C . LYS A 1 177 ? 26.274 -5.642 -27.148 1.00 89.81 177 LYS A C 1
ATOM 1372 O O . LYS A 1 177 ? 25.885 -5.830 -28.289 1.00 89.81 177 LYS A O 1
ATOM 1377 N N . LEU A 1 178 ? 25.563 -4.949 -26.254 1.00 92.38 178 LEU A N 1
ATOM 1378 C CA . LEU A 1 178 ? 24.265 -4.312 -26.514 1.00 92.38 178 LEU A CA 1
ATOM 1379 C C . LEU A 1 178 ? 24.384 -2.793 -26.702 1.00 92.38 178 LEU A C 1
ATOM 1381 O O . LEU A 1 178 ? 23.377 -2.104 -26.841 1.00 92.38 178 LEU A O 1
ATOM 1385 N N . ARG A 1 179 ? 25.602 -2.231 -26.694 1.00 90.44 179 ARG A N 1
ATOM 1386 C CA . ARG A 1 179 ? 25.784 -0.775 -26.803 1.00 90.44 179 ARG A CA 1
ATOM 1387 C C . ARG A 1 179 ? 25.383 -0.210 -28.166 1.00 90.44 179 ARG A C 1
ATOM 1389 O O . ARG A 1 179 ? 24.935 0.926 -28.226 1.00 90.44 179 ARG A O 1
ATOM 1396 N N . ALA A 1 180 ? 25.537 -1.003 -29.223 1.00 91.00 180 ALA A N 1
ATOM 1397 C CA . ALA A 1 180 ? 25.138 -0.634 -30.579 1.00 91.00 180 ALA A CA 1
ATOM 1398 C C . ALA A 1 180 ? 23.669 -0.983 -30.894 1.00 91.00 180 ALA A C 1
ATOM 1400 O O . ALA A 1 180 ? 23.156 -0.576 -31.932 1.00 91.00 180 ALA A O 1
ATOM 1401 N N . ASP A 1 181 ? 22.984 -1.722 -30.013 1.00 91.62 181 ASP A N 1
ATOM 1402 C CA . ASP A 1 181 ? 21.586 -2.113 -30.204 1.00 91.62 181 ASP A CA 1
ATOM 1403 C C . ASP A 1 181 ? 20.649 -1.030 -29.645 1.00 91.62 181 ASP A C 1
ATOM 1405 O O . ASP A 1 181 ? 20.210 -1.073 -28.491 1.00 91.62 181 ASP A O 1
ATOM 1409 N N . GLY A 1 182 ? 20.375 -0.023 -30.478 1.00 89.50 182 GLY A N 1
ATOM 1410 C CA . GLY A 1 182 ? 19.529 1.114 -30.109 1.00 89.50 182 GLY A CA 1
ATOM 1411 C C . GLY A 1 182 ? 18.100 0.711 -29.730 1.00 89.50 182 GLY A C 1
ATOM 1412 O O . GLY A 1 182 ? 17.556 1.242 -28.760 1.00 89.50 182 GLY A O 1
ATOM 1413 N N . SER A 1 183 ? 17.511 -0.269 -30.424 1.00 90.06 183 SER A N 1
ATOM 1414 C CA . SER A 1 183 ? 16.172 -0.789 -30.108 1.00 90.06 183 SER A CA 1
ATOM 1415 C C . SER A 1 183 ? 16.140 -1.441 -28.728 1.00 90.06 183 SER A C 1
ATOM 1417 O O . SER A 1 183 ? 15.223 -1.192 -27.941 1.00 90.06 183 SER A O 1
ATOM 1419 N N . CYS A 1 184 ? 17.166 -2.229 -28.399 1.00 91.81 184 CYS A N 1
ATOM 1420 C CA . CYS A 1 184 ? 17.279 -2.857 -27.091 1.00 91.81 184 CYS A CA 1
ATOM 1421 C C . CYS A 1 184 ? 17.443 -1.831 -25.970 1.00 91.81 184 CYS A C 1
ATOM 1423 O O . CYS A 1 184 ? 16.745 -1.905 -24.960 1.00 91.81 184 CYS A O 1
ATOM 1425 N N . GLN A 1 185 ? 18.319 -0.840 -26.152 1.00 91.56 185 GLN A N 1
ATOM 1426 C CA . GLN A 1 185 ? 18.499 0.226 -25.166 1.00 91.56 185 GLN A CA 1
ATOM 1427 C C . GLN A 1 185 ? 17.210 1.002 -24.929 1.00 91.56 185 GLN A C 1
ATOM 1429 O O . GLN A 1 185 ? 16.807 1.193 -23.780 1.00 91.56 185 GLN A O 1
ATOM 1434 N N . ALA A 1 186 ? 16.538 1.402 -26.010 1.00 89.88 186 ALA A N 1
ATOM 1435 C CA . ALA A 1 186 ? 15.262 2.088 -25.920 1.00 89.88 186 ALA A CA 1
ATOM 1436 C C . ALA A 1 186 ? 14.248 1.242 -25.140 1.00 89.88 186 ALA A C 1
ATOM 1438 O O . ALA A 1 186 ? 13.581 1.765 -24.248 1.00 89.88 186 ALA A O 1
ATOM 1439 N N . HIS A 1 187 ? 14.167 -0.064 -25.406 1.00 90.75 187 HIS A N 1
ATOM 1440 C CA . HIS A 1 187 ? 13.275 -0.960 -24.676 1.00 90.75 187 HIS A CA 1
ATOM 1441 C C . HIS A 1 187 ? 13.632 -1.036 -23.184 1.00 90.75 187 HIS A C 1
ATOM 1443 O O . HIS A 1 187 ? 12.790 -0.761 -22.333 1.00 90.75 187 HIS A O 1
ATOM 1449 N N . ILE A 1 188 ? 14.892 -1.321 -22.853 1.00 91.81 188 ILE A N 1
ATOM 1450 C CA . ILE A 1 188 ? 15.367 -1.466 -21.471 1.00 91.81 188 ILE A CA 1
ATOM 1451 C C . ILE A 1 188 ? 15.078 -0.205 -20.647 1.00 91.81 188 ILE A C 1
ATOM 1453 O O . ILE A 1 188 ? 14.493 -0.292 -19.568 1.00 91.81 188 ILE A O 1
ATOM 1457 N N . PHE A 1 189 ? 15.454 0.969 -21.157 1.00 90.69 189 PHE A N 1
ATOM 1458 C CA . PHE A 1 189 ? 15.386 2.211 -20.386 1.00 90.69 189 PHE A CA 1
ATOM 1459 C C . PHE A 1 189 ? 13.998 2.845 -20.357 1.00 90.69 189 PHE A C 1
ATOM 1461 O O . PHE A 1 189 ? 13.653 3.503 -19.378 1.00 90.69 189 PHE A O 1
ATOM 1468 N N . SER A 1 190 ? 13.190 2.658 -21.405 1.00 88.25 190 SER A N 1
ATOM 1469 C CA . SER A 1 190 ? 11.870 3.295 -21.479 1.00 88.25 190 SER A CA 1
ATOM 1470 C C . SER A 1 190 ? 10.723 2.390 -21.057 1.00 88.25 190 SER A C 1
ATOM 1472 O O . SER A 1 190 ? 9.652 2.917 -20.759 1.00 88.25 190 SER A O 1
ATOM 1474 N N . LYS A 1 191 ? 10.904 1.058 -21.051 1.00 90.62 191 LYS A N 1
ATOM 1475 C CA . LYS A 1 191 ? 9.807 0.092 -20.860 1.00 90.62 191 LYS A CA 1
ATOM 1476 C C . LYS A 1 191 ? 9.865 -0.691 -19.554 1.00 90.62 191 LYS A C 1
ATOM 1478 O O . LYS A 1 191 ? 8.840 -1.227 -19.155 1.00 90.62 191 LYS A O 1
ATOM 1483 N N . ILE A 1 192 ? 10.993 -0.700 -18.842 1.00 93.62 192 ILE A N 1
ATOM 1484 C CA . ILE A 1 192 ? 11.134 -1.470 -17.598 1.00 93.62 192 ILE A CA 1
ATOM 1485 C C . ILE A 1 192 ? 11.097 -0.531 -16.392 1.00 93.62 192 ILE A C 1
ATOM 1487 O O . ILE A 1 192 ? 12.114 -0.046 -15.902 1.00 93.62 192 ILE A O 1
ATOM 1491 N N . SER A 1 193 ? 9.890 -0.262 -15.904 1.00 94.00 193 SER A N 1
ATOM 1492 C CA . SER A 1 193 ? 9.651 0.536 -14.698 1.00 94.00 193 SER A CA 1
ATOM 1493 C C . SER A 1 193 ? 8.272 0.239 -14.113 1.00 94.00 193 SER A C 1
ATOM 1495 O O . SER A 1 193 ? 7.441 -0.399 -14.762 1.00 94.00 193 SER A O 1
ATOM 1497 N N . TYR A 1 194 ? 7.991 0.765 -12.916 1.00 95.00 194 TYR A N 1
ATOM 1498 C CA . TYR A 1 194 ? 6.647 0.717 -12.337 1.00 95.00 194 TYR A CA 1
ATOM 1499 C C . TYR A 1 194 ? 5.588 1.273 -13.305 1.00 95.00 194 TYR A C 1
ATOM 1501 O O . TYR A 1 194 ? 4.619 0.582 -13.609 1.00 95.00 194 TYR A O 1
ATOM 1509 N N . ASN A 1 195 ? 5.796 2.481 -13.842 1.00 94.56 195 ASN A N 1
ATOM 1510 C CA . ASN A 1 195 ? 4.809 3.154 -14.697 1.00 94.56 195 ASN A CA 1
ATOM 1511 C C . ASN A 1 195 ? 4.469 2.330 -15.946 1.00 94.56 195 ASN A C 1
ATOM 1513 O O . ASN A 1 195 ? 3.308 2.232 -16.349 1.00 94.56 195 ASN A O 1
ATOM 1517 N N . GLN A 1 196 ? 5.483 1.715 -16.549 1.00 94.88 196 GLN A N 1
ATOM 1518 C CA . GLN A 1 196 ? 5.316 0.906 -17.753 1.00 94.88 196 GLN A CA 1
ATOM 1519 C C . GLN A 1 196 ? 4.675 -0.443 -17.437 1.00 94.88 196 GLN A C 1
ATOM 1521 O O . GLN A 1 196 ? 3.727 -0.833 -18.109 1.00 94.88 196 GLN A O 1
ATOM 1526 N N . CYS A 1 197 ? 5.078 -1.087 -16.339 1.00 96.06 197 CYS A N 1
ATOM 1527 C CA . CYS A 1 197 ? 4.401 -2.280 -15.841 1.00 96.06 197 CYS A CA 1
ATOM 1528 C C . CYS A 1 197 ? 2.902 -2.013 -15.608 1.00 96.06 197 CYS A C 1
ATOM 1530 O O . CYS A 1 197 ? 2.055 -2.781 -16.060 1.00 96.06 197 CYS A O 1
ATOM 1532 N N . VAL A 1 198 ? 2.532 -0.893 -14.978 1.00 96.50 198 VAL A N 1
ATOM 1533 C CA . VAL A 1 198 ? 1.112 -0.537 -14.816 1.00 96.50 198 VAL A CA 1
ATOM 1534 C C . VAL A 1 198 ? 0.445 -0.330 -16.175 1.00 96.50 198 VAL A C 1
ATOM 1536 O O . VAL A 1 198 ? -0.668 -0.803 -16.386 1.00 96.50 198 VAL A O 1
ATOM 1539 N N . THR A 1 199 ? 1.118 0.331 -17.115 1.00 95.12 199 THR A N 1
ATOM 1540 C CA . THR A 1 199 ? 0.583 0.560 -18.466 1.00 95.12 199 THR A CA 1
ATOM 1541 C C . THR A 1 199 ? 0.221 -0.752 -19.160 1.00 95.12 199 THR A C 1
ATOM 1543 O O . THR A 1 199 ? -0.857 -0.844 -19.746 1.00 95.12 199 THR A O 1
ATOM 1546 N N . TYR A 1 200 ? 1.072 -1.771 -19.041 1.00 95.19 200 TYR A N 1
ATOM 1547 C CA . TYR A 1 200 ? 0.882 -3.068 -19.687 1.00 95.19 200 TYR A CA 1
ATOM 1548 C C . TYR A 1 200 ? -0.136 -3.956 -18.979 1.00 95.19 200 TYR A C 1
ATOM 1550 O O . TYR A 1 200 ? -0.974 -4.568 -19.633 1.00 95.19 200 TYR A O 1
ATOM 1558 N N . TYR A 1 201 ? -0.095 -4.000 -17.648 1.00 96.62 201 TYR A N 1
ATOM 1559 C CA . TYR A 1 201 ? -0.787 -5.041 -16.890 1.00 96.62 201 TYR A CA 1
ATOM 1560 C C . TYR A 1 201 ? -1.994 -4.544 -16.089 1.00 96.62 201 TYR A C 1
ATOM 1562 O O . TYR A 1 201 ? -2.660 -5.360 -15.456 1.00 96.62 201 TYR A O 1
ATOM 1570 N N . LYS A 1 202 ? -2.325 -3.239 -16.086 1.00 96.62 202 LYS A N 1
ATOM 1571 C CA . LYS A 1 202 ? -3.448 -2.698 -15.279 1.00 96.62 202 LYS A CA 1
ATOM 1572 C C . LYS A 1 202 ? -4.798 -3.366 -15.547 1.00 96.62 202 LYS A C 1
ATOM 1574 O O . LYS A 1 202 ? -5.646 -3.398 -14.661 1.00 96.62 202 LYS A O 1
ATOM 1579 N N . ASN A 1 203 ? -4.989 -3.881 -16.760 1.00 96.69 203 ASN A N 1
ATOM 1580 C CA . ASN A 1 203 ? -6.230 -4.522 -17.189 1.00 96.69 203 ASN A CA 1
ATOM 1581 C C . ASN A 1 203 ? -6.233 -6.038 -16.939 1.00 96.69 203 ASN A C 1
ATOM 1583 O O . ASN A 1 203 ? -7.238 -6.699 -17.196 1.00 96.69 203 ASN A O 1
ATOM 1587 N N . ASP A 1 204 ? -5.135 -6.603 -16.433 1.00 96.94 204 ASP A N 1
ATOM 1588 C CA . ASP A 1 204 ? -5.070 -8.021 -16.125 1.00 96.94 204 ASP A CA 1
ATOM 1589 C C . ASP A 1 204 ? -6.032 -8.396 -15.002 1.00 96.94 204 ASP A C 1
ATOM 1591 O O . ASP A 1 204 ? -6.135 -7.732 -13.960 1.00 96.94 204 ASP A O 1
ATOM 1595 N N . ARG A 1 205 ? -6.602 -9.597 -15.117 1.00 95.88 205 ARG A N 1
ATOM 1596 C CA . ARG A 1 205 ? -7.203 -10.252 -13.960 1.00 95.88 205 ARG A CA 1
ATOM 1597 C C . ARG A 1 205 ? -6.157 -10.395 -12.847 1.00 95.88 205 ARG A C 1
ATOM 1599 O O . ARG A 1 205 ? -5.038 -10.869 -13.063 1.00 95.88 205 ARG A O 1
ATOM 1606 N N . GLY A 1 206 ? -6.541 -9.984 -11.640 1.00 94.31 206 GLY A N 1
ATOM 1607 C CA . GLY A 1 206 ? -5.664 -10.021 -10.469 1.00 94.31 206 GLY A CA 1
ATOM 1608 C C . GLY A 1 206 ? -4.536 -8.987 -10.506 1.00 94.31 206 GLY A C 1
ATOM 1609 O O . GLY A 1 206 ? -3.505 -9.207 -9.875 1.00 94.31 206 GLY A O 1
ATOM 1610 N N . PHE A 1 207 ? -4.686 -7.891 -11.262 1.00 97.62 207 PHE A N 1
ATOM 1611 C CA . PHE A 1 207 ? -3.739 -6.778 -11.207 1.00 97.62 207 PHE A CA 1
ATOM 1612 C C . PHE A 1 207 ? -3.606 -6.215 -9.783 1.00 97.62 207 PHE A C 1
ATOM 1614 O O . PHE A 1 207 ? -2.494 -6.125 -9.265 1.00 97.62 207 PHE A O 1
ATOM 1621 N N . PHE A 1 208 ? -4.727 -5.903 -9.127 1.00 97.25 208 PHE A N 1
ATOM 1622 C CA . PHE A 1 208 ? -4.760 -5.547 -7.706 1.00 97.25 208 PHE A CA 1
ATOM 1623 C C . PHE A 1 208 ? -4.663 -6.801 -6.833 1.00 97.25 208 PHE A C 1
ATOM 1625 O O . PHE A 1 208 ? -5.326 -7.803 -7.106 1.00 97.25 208 PHE A O 1
ATOM 1632 N N . GLN A 1 209 ? -3.852 -6.740 -5.775 1.00 96.00 209 GLN A N 1
ATOM 1633 C CA . GLN A 1 209 ? -3.509 -7.904 -4.943 1.00 96.00 209 GLN A CA 1
ATOM 1634 C C . GLN A 1 209 ? -4.346 -8.030 -3.661 1.00 96.00 209 GLN A C 1
ATOM 1636 O O . GLN A 1 209 ? -4.057 -8.884 -2.826 1.00 96.00 209 GLN A O 1
ATOM 1641 N N . GLY A 1 210 ? -5.376 -7.196 -3.500 1.00 95.75 210 GLY A N 1
ATOM 1642 C CA . GLY A 1 210 ? -6.289 -7.259 -2.357 1.00 95.75 210 GLY A CA 1
ATOM 1643 C C . GLY A 1 210 ? -5.671 -6.848 -1.020 1.00 95.75 210 GLY A C 1
ATOM 1644 O O . GLY A 1 210 ? -6.098 -7.303 0.043 1.00 95.75 210 GLY A O 1
ATOM 1645 N N . GLU A 1 211 ? -4.648 -5.996 -1.071 1.00 98.38 211 GLU A N 1
ATOM 1646 C CA . GLU A 1 211 ? -3.957 -5.474 0.101 1.00 98.38 211 GLU A CA 1
ATOM 1647 C C . GLU A 1 211 ? -3.722 -3.971 -0.047 1.00 98.38 211 GLU A C 1
ATOM 1649 O O . GLU A 1 211 ? -3.278 -3.507 -1.096 1.00 98.38 211 GLU A O 1
ATOM 1654 N N . TRP A 1 212 ? -3.991 -3.221 1.016 1.00 98.62 212 TRP A N 1
ATOM 1655 C CA . TRP A 1 212 ? -3.711 -1.791 1.113 1.00 98.62 212 TRP A CA 1
ATOM 1656 C C . TRP A 1 212 ? -2.581 -1.507 2.104 1.00 98.62 212 TRP A C 1
ATOM 1658 O O . TRP A 1 212 ? -2.499 -2.138 3.160 1.00 98.62 212 TRP A O 1
ATOM 1668 N N . ARG A 1 213 ? -1.736 -0.525 1.781 1.00 98.25 213 ARG A N 1
ATOM 1669 C CA . ARG A 1 213 ? -0.723 0.072 2.659 1.00 98.25 213 ARG A CA 1
ATOM 1670 C C . ARG A 1 213 ? -1.146 1.498 2.980 1.00 98.25 213 ARG A C 1
ATOM 1672 O O . ARG A 1 213 ? -1.042 2.382 2.134 1.00 98.25 213 ARG A O 1
ATOM 1679 N N . ILE A 1 214 ? -1.674 1.693 4.182 1.00 98.50 214 ILE A N 1
ATOM 1680 C CA . ILE A 1 214 ? -2.219 2.967 4.639 1.00 98.50 214 ILE A CA 1
ATOM 1681 C C . ILE A 1 214 ? -1.316 3.527 5.725 1.00 98.50 214 ILE A C 1
ATOM 1683 O O . ILE A 1 214 ? -1.051 2.852 6.712 1.00 98.50 214 ILE A O 1
ATOM 1687 N N . TYR A 1 215 ? -0.853 4.754 5.545 1.00 97.94 215 TYR A N 1
ATOM 1688 C CA . TYR A 1 215 ? 0.067 5.437 6.443 1.00 97.94 215 TYR A CA 1
ATOM 1689 C C . TYR A 1 215 ? -0.644 6.599 7.125 1.00 97.94 215 TYR A C 1
ATOM 1691 O O . TYR A 1 215 ? -1.265 7.421 6.455 1.00 97.94 215 TYR A O 1
ATOM 1699 N N . LEU A 1 216 ? -0.537 6.664 8.451 1.00 97.69 216 LEU A N 1
ATOM 1700 C CA . LEU A 1 216 ? -1.157 7.709 9.270 1.00 97.69 216 LEU A CA 1
ATOM 1701 C C . LEU A 1 216 ? -0.265 8.953 9.413 1.00 97.69 216 LEU A C 1
ATOM 1703 O O . LEU A 1 216 ? -0.699 9.958 9.963 1.00 97.69 216 LEU A O 1
ATOM 1707 N N . GLY A 1 217 ? 0.984 8.903 8.934 1.00 96.50 217 GLY A N 1
ATOM 1708 C CA . GLY A 1 217 ? 1.865 10.075 8.886 1.00 96.50 217 GLY A CA 1
ATOM 1709 C C . GLY A 1 217 ? 2.323 10.570 10.260 1.00 96.50 217 GLY A C 1
ATOM 1710 O O . GLY A 1 217 ? 2.698 11.733 10.413 1.00 96.50 217 GLY A O 1
ATOM 1711 N N . ARG A 1 218 ? 2.293 9.716 11.289 1.00 95.88 218 ARG A N 1
ATOM 1712 C CA . ARG A 1 218 ? 2.667 10.118 12.646 1.00 95.88 218 ARG A CA 1
ATOM 1713 C C . ARG A 1 218 ? 4.170 10.043 12.875 1.00 95.88 218 ARG A C 1
ATOM 1715 O O . ARG A 1 218 ? 4.857 9.117 12.446 1.00 95.88 218 ARG A O 1
ATOM 1722 N N . ASN A 1 219 ? 4.658 10.968 13.695 1.00 96.31 219 ASN A N 1
ATOM 1723 C CA . ASN A 1 219 ? 6.028 10.944 14.219 1.00 96.31 219 ASN A CA 1
ATOM 1724 C C . ASN A 1 219 ? 6.155 10.130 15.516 1.00 96.31 219 ASN A C 1
ATOM 1726 O O . ASN A 1 219 ? 7.261 9.879 15.989 1.00 96.31 219 ASN A O 1
ATOM 1730 N N . THR A 1 220 ? 5.032 9.703 16.096 1.00 95.56 220 THR A N 1
ATOM 1731 C CA . THR A 1 220 ? 4.978 8.943 17.347 1.00 95.56 220 THR A CA 1
ATOM 1732 C C . THR A 1 220 ? 4.111 7.703 17.194 1.00 95.56 220 THR A C 1
ATOM 1734 O O . THR A 1 220 ? 3.166 7.671 16.400 1.00 95.56 220 THR A O 1
ATOM 1737 N N . ARG A 1 221 ? 4.454 6.668 17.961 1.00 94.62 221 ARG A N 1
ATOM 1738 C CA . ARG A 1 221 ? 3.683 5.427 18.018 1.00 94.62 221 ARG A CA 1
ATOM 1739 C C . ARG A 1 221 ? 2.304 5.671 18.633 1.00 94.62 221 ARG A C 1
ATOM 1741 O O . ARG A 1 221 ? 2.137 6.605 19.418 1.00 94.62 221 ARG A O 1
ATOM 1748 N N . LEU A 1 222 ? 1.349 4.815 18.302 1.00 94.94 222 LEU A N 1
ATOM 1749 C CA . LEU A 1 222 ? -0.010 4.851 18.834 1.00 94.94 222 LEU A CA 1
ATOM 1750 C C . LEU A 1 222 ? -0.204 3.877 20.000 1.00 94.94 222 LEU A C 1
ATOM 1752 O O . LEU A 1 222 ? -0.971 4.172 20.917 1.00 94.94 222 LEU A O 1
ATOM 1756 N N . TRP A 1 223 ? 0.487 2.734 19.992 1.00 95.81 223 TRP A N 1
ATOM 1757 C CA . TRP A 1 223 ? 0.186 1.632 20.905 1.00 95.81 223 TRP A CA 1
ATOM 1758 C C . TRP A 1 223 ? 1.247 1.493 21.992 1.00 95.81 223 TRP A C 1
ATOM 1760 O O . TRP A 1 223 ? 2.454 1.563 21.735 1.00 95.81 223 TRP A O 1
ATOM 1770 N N . LYS A 1 224 ? 0.816 1.228 23.229 1.00 94.44 224 LYS A N 1
ATOM 1771 C CA . LYS A 1 224 ? 1.734 0.790 24.291 1.00 94.44 224 LYS A CA 1
ATOM 1772 C C . LYS A 1 224 ? 2.257 -0.616 24.006 1.00 94.44 224 LYS A C 1
ATOM 1774 O O . LYS A 1 224 ? 1.668 -1.394 23.265 1.00 94.44 224 LYS A O 1
ATOM 1779 N N . ASP A 1 225 ? 3.357 -0.984 24.660 1.00 92.38 225 ASP A N 1
ATOM 1780 C CA . ASP A 1 225 ? 3.958 -2.311 24.464 1.00 92.38 225 ASP A CA 1
ATOM 1781 C C . ASP A 1 225 ? 3.177 -3.437 25.156 1.00 92.38 225 ASP A C 1
ATOM 1783 O O . ASP A 1 225 ? 3.259 -4.595 24.733 1.00 92.38 225 ASP A O 1
ATOM 1787 N N . LYS A 1 226 ? 2.445 -3.109 26.230 1.00 93.75 226 LYS A N 1
ATOM 1788 C CA . LYS A 1 226 ? 1.720 -4.046 27.102 1.00 93.75 226 LYS A CA 1
ATOM 1789 C C . LYS A 1 226 ? 0.471 -3.389 27.683 1.00 93.75 226 LYS A C 1
ATOM 1791 O O . LYS A 1 226 ? 0.522 -2.194 27.993 1.00 93.75 226 LYS A O 1
ATOM 1796 N N . ARG A 1 227 ? -0.554 -4.203 27.967 1.00 95.62 227 ARG A N 1
ATOM 1797 C CA . ARG A 1 227 ? -1.821 -3.776 28.586 1.00 95.62 227 ARG A CA 1
ATOM 1798 C C . ARG A 1 227 ? -2.466 -2.669 27.765 1.00 95.62 227 ARG A C 1
ATOM 1800 O O . ARG A 1 227 ? -2.757 -1.599 28.287 1.00 95.62 227 ARG A O 1
ATOM 1807 N N . GLU A 1 228 ? -2.592 -2.922 26.473 1.00 96.19 228 GLU A N 1
ATOM 1808 C CA . GLU A 1 228 ? -3.210 -2.023 25.508 1.00 96.19 228 GLU A CA 1
ATOM 1809 C C . GLU A 1 228 ? -4.549 -2.598 25.058 1.00 96.19 228 GLU A C 1
ATOM 1811 O O . GLU A 1 228 ? -4.739 -3.816 25.016 1.00 96.19 228 GLU A O 1
ATOM 1816 N N . ILE A 1 229 ? -5.469 -1.706 24.705 1.00 97.81 229 ILE A N 1
ATOM 1817 C CA . ILE A 1 229 ? -6.718 -2.058 24.045 1.00 97.81 229 ILE A CA 1
ATOM 1818 C C . ILE A 1 229 ? -6.864 -1.116 22.853 1.00 97.81 229 ILE A C 1
ATOM 1820 O O . ILE A 1 229 ? -7.100 0.080 23.019 1.00 97.81 229 ILE A O 1
ATOM 1824 N N . ILE A 1 230 ? -6.715 -1.672 21.653 1.00 98.12 230 ILE A N 1
ATOM 1825 C CA . ILE A 1 230 ? -6.976 -0.964 20.402 1.00 98.12 230 ILE A CA 1
ATOM 1826 C C . ILE A 1 230 ? -8.449 -1.146 20.061 1.00 98.12 230 ILE A C 1
ATOM 1828 O O . ILE A 1 230 ? -8.933 -2.277 19.984 1.00 98.12 230 ILE A O 1
ATOM 1832 N N . GLU A 1 231 ? -9.140 -0.041 19.830 1.00 98.31 231 GLU A N 1
ATOM 1833 C CA . GLU A 1 231 ? -10.506 -0.001 19.329 1.00 98.31 231 GLU A CA 1
ATOM 1834 C C . GLU A 1 231 ? -10.517 0.450 17.874 1.00 98.31 231 GLU A C 1
ATOM 1836 O O . GLU A 1 231 ? -9.856 1.422 17.506 1.00 98.31 231 GLU A O 1
ATOM 1841 N N . LEU A 1 232 ? -11.294 -0.261 17.062 1.00 98.69 232 LEU A N 1
ATOM 1842 C CA . LEU A 1 232 ? -11.712 0.185 15.745 1.00 98.69 232 LEU A CA 1
ATOM 1843 C C . LEU A 1 232 ? -13.139 0.716 15.867 1.00 98.69 232 LEU A C 1
ATOM 1845 O O . LEU A 1 232 ? -14.045 -0.024 16.262 1.00 98.69 232 LEU A O 1
ATOM 1849 N N . LEU A 1 233 ? -13.325 1.990 15.544 1.00 98.56 233 LEU A N 1
ATOM 1850 C CA . LEU A 1 233 ? -14.580 2.716 15.709 1.00 98.56 233 LEU A CA 1
ATOM 1851 C C . LEU A 1 233 ? -15.106 3.183 14.349 1.00 98.56 233 LEU A C 1
ATOM 1853 O O . LEU A 1 233 ? -14.321 3.469 13.443 1.00 98.56 233 LEU A O 1
ATOM 1857 N N . ASP A 1 234 ? -16.428 3.255 14.213 1.00 98.06 234 ASP A N 1
ATOM 1858 C CA . ASP A 1 234 ? -17.057 3.919 13.071 1.00 98.06 234 ASP A CA 1
ATOM 1859 C C . ASP A 1 234 ? -17.116 5.442 13.231 1.00 98.06 234 ASP A C 1
ATOM 1861 O O . ASP A 1 234 ? -16.743 5.982 14.271 1.00 98.06 234 ASP A O 1
ATOM 1865 N N . GLU A 1 235 ? -17.599 6.130 12.196 1.00 95.75 235 GLU A N 1
ATOM 1866 C CA . GLU A 1 235 ? -17.693 7.598 12.138 1.00 95.75 235 GLU A CA 1
ATOM 1867 C C . GLU A 1 235 ? -18.559 8.204 13.260 1.00 95.75 235 GLU A C 1
ATOM 1869 O O . GLU A 1 235 ? -18.409 9.373 13.598 1.00 95.75 235 GLU A O 1
ATOM 1874 N N . ASN A 1 236 ? -19.442 7.410 13.878 1.00 95.75 236 ASN A N 1
ATOM 1875 C CA . ASN A 1 236 ? -20.267 7.832 15.014 1.00 95.75 236 ASN A CA 1
ATOM 1876 C C . ASN A 1 236 ? -19.650 7.430 16.368 1.00 95.75 236 ASN A C 1
ATOM 1878 O O . ASN A 1 236 ? -20.310 7.520 17.402 1.00 95.75 236 ASN A O 1
ATOM 1882 N N . GLY A 1 237 ? -18.412 6.927 16.380 1.00 96.19 237 GLY A N 1
ATOM 1883 C CA . GLY A 1 237 ? -17.723 6.453 17.579 1.00 96.19 237 GLY A CA 1
ATOM 1884 C C . GLY A 1 237 ? -18.188 5.086 18.089 1.00 96.19 237 GLY A C 1
ATOM 1885 O O . GLY A 1 237 ? -17.807 4.692 19.193 1.00 96.19 237 GLY A O 1
ATOM 1886 N N . ARG A 1 238 ? -18.991 4.336 17.320 1.00 97.50 238 ARG A N 1
ATOM 1887 C CA . ARG A 1 238 ? -19.477 3.008 17.732 1.00 97.50 238 ARG A CA 1
ATOM 1888 C C . ARG A 1 238 ? -18.422 1.946 17.461 1.00 97.50 238 ARG A C 1
ATOM 1890 O O . ARG A 1 238 ? -17.750 1.961 16.432 1.00 97.50 238 ARG A O 1
ATOM 1897 N N . THR A 1 239 ? -18.303 0.972 18.355 1.00 97.94 239 THR A N 1
ATOM 1898 C CA . THR A 1 239 ? -17.283 -0.074 18.266 1.00 97.94 239 THR A CA 1
ATOM 1899 C C . THR A 1 239 ? -17.577 -1.056 17.134 1.00 97.94 239 THR A C 1
ATOM 1901 O O . THR A 1 239 ? -18.616 -1.720 17.115 1.00 97.94 239 THR A O 1
ATOM 1904 N N . ILE A 1 240 ? -16.617 -1.194 16.221 1.00 98.38 240 ILE A N 1
ATOM 1905 C CA . ILE A 1 240 ? -16.588 -2.221 15.174 1.00 98.38 240 ILE A CA 1
ATOM 1906 C C . ILE A 1 240 ? -15.920 -3.482 15.719 1.00 98.38 240 ILE A C 1
ATOM 1908 O O . ILE A 1 240 ? -16.496 -4.569 15.665 1.00 98.38 240 ILE A O 1
ATOM 1912 N N . ASP A 1 241 ? -14.710 -3.324 16.259 1.00 98.50 241 ASP A N 1
ATOM 1913 C CA . ASP A 1 241 ? -13.905 -4.406 16.819 1.00 98.50 241 ASP A CA 1
ATOM 1914 C C . ASP A 1 241 ? -12.909 -3.875 17.860 1.00 98.50 241 ASP A C 1
ATOM 1916 O O . ASP A 1 241 ? -12.643 -2.673 17.935 1.00 98.50 241 ASP A O 1
ATOM 1920 N N . ARG A 1 242 ? -12.347 -4.776 18.668 1.00 97.88 242 ARG A N 1
ATOM 1921 C CA . ARG A 1 242 ? -11.329 -4.447 19.670 1.00 97.88 242 ARG A CA 1
ATOM 1922 C C . ARG A 1 242 ? -10.277 -5.539 19.790 1.00 97.88 242 ARG A C 1
ATOM 1924 O O . ARG A 1 242 ? -10.589 -6.728 19.750 1.00 97.88 242 ARG A O 1
ATOM 1931 N N . LYS A 1 243 ? -9.030 -5.141 20.041 1.00 97.88 243 LYS A N 1
ATOM 1932 C CA . LYS A 1 243 ? -7.918 -6.063 20.286 1.00 97.88 243 LYS A CA 1
ATOM 1933 C C . LYS A 1 243 ? -7.138 -5.660 21.529 1.00 97.88 243 LYS A C 1
ATOM 1935 O O . LYS A 1 243 ? -6.631 -4.546 21.607 1.00 97.88 243 LYS A O 1
ATOM 1940 N N . SER A 1 244 ? -7.016 -6.589 22.473 1.00 96.19 244 SER A N 1
ATOM 1941 C CA . SER A 1 244 ? -6.223 -6.431 23.695 1.00 96.19 244 SER A CA 1
ATOM 1942 C C . SER A 1 244 ? -4.931 -7.245 23.646 1.00 96.19 244 SER A C 1
ATOM 1944 O O . SER A 1 244 ? -4.939 -8.354 23.101 1.00 96.19 244 SER A O 1
ATOM 1946 N N . PHE A 1 245 ? -3.852 -6.730 24.245 1.00 92.44 245 PHE A N 1
ATOM 1947 C CA . PHE A 1 245 ? -2.575 -7.438 24.437 1.00 92.44 245 PHE A CA 1
ATOM 1948 C C . PHE A 1 245 ? -1.706 -6.811 25.541 1.00 92.44 245 PHE A C 1
ATOM 1950 O O . PHE A 1 245 ? -2.023 -5.705 26.033 1.00 92.44 245 PHE A O 1
#

Radius of gyration: 25.83 Å; chains: 1; bounding box: 95×54×67 Å

Foldseek 3Di:
DDDDDDDDDDDDPPDPPPDPPQADPLAVQKEFPDWDDDFFQQQTWTKMWGALPDPDKAFQAQWKKAWPVVRDIDGFFAFAQQDDLPDDDGHHTDIFDHGFMEIEGAAADQSRGKYFDFLQCLLVVVVTQHHVHDDLRHDQLLPFDADDPPQHFDPVLSVVSVVDGGSDQDDPDDPPVCPPVPSSNCCSNVQPGSVNSCVGPVPPDRRTVRYIYTYRHDRGHRFDPAQIKIFTAHNVRRTRYIDHD